Protein AF-A0A9Q0K278-F1 (afdb_monomer_lite)

Radius of gyration: 36.43 Å; chains: 1; bounding box: 92×72×94 Å

InterPro domains:
  IPR005540 KNOX1 [SM01255] (33-78)
  IPR005541 KNOX2 [PF03791] (87-128)
  IPR005541 KNOX2 [SM01256] (78-129)
  IPR053363 Leaf patterning domain-containing protein [PTHR48268] (1-129)

Foldseek 3Di:
DDDDPPPDDPDDPPPVPPPPPDDPPPCDPVNVVVVVVCLCPDPLNVVLVVLQVLLVCLQVPPPPPDPPPDPDPPDDDDDDPDDPVPVVVVVSVVSSVVSNVSSVVSNVVVVVVVVVVVVVVVVVVVVVVVVPDDDDDDPDDDDDDDDDDDDDDDDDDDDDDDDDDPCPDVVVVVVVVVVVPDDDD

Sequence (185 aa):
MEDNSNKNVEGFSAAAAAAATGDAGGVTREDVDILKSRISCHPLYGLLIETHLDCLKASMGDIQGLPRISPNQANNQINTSMSSCSDLDHFMEMYCTALSELKEAIEEPVQETTDFINGMYFQLMELTSIGTHPAYTPPTSLEDESSKDQQQEAHFDHDLGGSTGDDVSNSTIIDAFVSSGKREE

pLDDT: mean 70.07, std 21.18, range [38.62, 98.44]

Organism: NCBI:txid273540

Structure (mmCIF, N/CA/C/O backbone):
data_AF-A0A9Q0K278-F1
#
_entry.id   AF-A0A9Q0K278-F1
#
loop_
_atom_site.group_PDB
_atom_site.id
_atom_site.type_symbol
_atom_site.label_atom_id
_atom_site.label_alt_id
_atom_site.label_comp_id
_atom_site.label_asym_id
_atom_site.label_entity_id
_atom_site.label_seq_id
_atom_site.pdbx_PDB_ins_code
_atom_site.Cartn_x
_atom_site.Cartn_y
_atom_site.Cartn_z
_atom_site.occupancy
_atom_site.B_iso_or_equiv
_atom_site.auth_seq_id
_atom_site.auth_comp_id
_atom_site.auth_asym_id
_atom_site.auth_atom_id
_atom_site.pdbx_PDB_model_num
ATOM 1 N N . MET A 1 1 ? 10.151 52.897 18.975 1.00 44.16 1 MET A N 1
ATOM 2 C CA . MET A 1 1 ? 10.046 52.453 17.573 1.00 44.16 1 MET A CA 1
ATOM 3 C C . MET A 1 1 ? 10.720 51.102 17.522 1.00 44.16 1 MET A C 1
ATOM 5 O O . MET A 1 1 ? 11.936 51.058 17.611 1.00 44.16 1 MET A O 1
ATOM 9 N N . GLU A 1 2 ? 9.930 50.037 17.551 1.00 54.12 2 GLU A N 1
ATOM 10 C CA . GLU A 1 2 ? 10.422 48.661 17.488 1.00 54.12 2 GLU A CA 1
ATOM 11 C C . GLU A 1 2 ? 10.365 48.198 16.032 1.00 54.12 2 GLU A C 1
ATOM 13 O O . GLU A 1 2 ? 9.365 48.406 15.341 1.00 54.12 2 GLU A O 1
ATOM 18 N N . ASP A 1 3 ? 11.476 47.639 15.565 1.00 53.31 3 ASP A N 1
ATOM 19 C CA . ASP A 1 3 ? 11.672 47.183 14.197 1.00 53.31 3 ASP A CA 1
ATOM 20 C C . ASP A 1 3 ? 10.880 45.892 13.948 1.00 53.31 3 ASP A C 1
ATOM 22 O O . ASP A 1 3 ? 11.248 44.808 14.399 1.00 53.31 3 ASP A O 1
ATOM 26 N N . ASN A 1 4 ? 9.782 46.005 13.199 1.00 54.88 4 ASN A N 1
ATOM 27 C CA . ASN A 1 4 ? 8.975 44.870 12.764 1.00 54.88 4 ASN A CA 1
ATOM 28 C C . ASN A 1 4 ? 9.611 44.202 11.531 1.00 54.88 4 ASN A C 1
ATOM 30 O O . ASN A 1 4 ? 9.350 44.577 10.387 1.00 54.88 4 ASN A O 1
ATOM 34 N N . SER A 1 5 ? 10.476 43.215 11.769 1.00 59.09 5 SER A N 1
ATOM 35 C CA . SER A 1 5 ? 11.013 42.330 10.729 1.00 59.09 5 SER A CA 1
ATOM 36 C C . SER A 1 5 ? 9.993 41.254 10.344 1.00 59.09 5 SER A C 1
ATOM 38 O O . SER A 1 5 ? 10.060 40.126 10.823 1.00 59.09 5 SER A O 1
ATOM 40 N N . ASN A 1 6 ? 9.089 41.580 9.419 1.00 52.31 6 ASN A N 1
ATOM 41 C CA . ASN A 1 6 ? 8.278 40.586 8.716 1.00 52.31 6 ASN A CA 1
ATOM 42 C C . ASN A 1 6 ? 9.113 39.942 7.595 1.00 52.31 6 ASN A C 1
ATOM 44 O O . ASN A 1 6 ? 9.236 40.492 6.501 1.00 52.31 6 ASN A O 1
ATOM 48 N N . LYS A 1 7 ? 9.697 38.770 7.859 1.00 61.38 7 LYS A N 1
ATOM 49 C CA . LYS A 1 7 ? 10.271 37.900 6.821 1.00 61.38 7 LYS A CA 1
ATOM 50 C C . LYS A 1 7 ? 9.243 36.825 6.495 1.00 61.38 7 LYS A C 1
ATOM 52 O O . LYS A 1 7 ? 9.221 35.779 7.135 1.00 61.38 7 LYS A O 1
ATOM 57 N N . ASN A 1 8 ? 8.360 37.127 5.545 1.00 52.25 8 ASN A N 1
ATOM 58 C CA . ASN A 1 8 ? 7.435 36.136 5.014 1.00 52.25 8 ASN A CA 1
ATOM 59 C C . ASN A 1 8 ? 8.191 35.141 4.122 1.00 52.25 8 ASN A C 1
ATOM 61 O O . ASN A 1 8 ? 9.072 35.506 3.343 1.00 52.25 8 ASN A O 1
ATOM 65 N N . VAL A 1 9 ? 7.832 33.882 4.314 1.00 52.31 9 VAL A N 1
ATOM 66 C CA . VAL A 1 9 ? 8.431 32.661 3.800 1.00 52.31 9 VAL A CA 1
ATOM 67 C C . VAL A 1 9 ? 7.941 32.442 2.369 1.00 52.31 9 VAL A C 1
ATOM 69 O O . VAL A 1 9 ? 6.944 31.770 2.135 1.00 52.31 9 VAL A O 1
ATOM 72 N N . GLU A 1 10 ? 8.642 33.003 1.387 1.00 52.25 10 GLU A N 1
ATOM 73 C CA . GLU A 1 10 ? 8.516 32.560 -0.005 1.00 52.25 10 GLU A CA 1
ATOM 74 C C . GLU A 1 10 ? 9.638 31.575 -0.310 1.00 52.25 10 GLU A C 1
ATOM 76 O O . GLU A 1 10 ? 10.747 31.949 -0.686 1.00 52.25 10 GLU A O 1
ATOM 81 N N . GLY A 1 11 ? 9.375 30.289 -0.095 1.00 52.19 11 GLY A N 1
ATOM 82 C CA . GLY A 1 11 ? 10.415 29.295 -0.305 1.00 52.19 11 GLY A CA 1
ATOM 83 C C . GLY A 1 11 ? 9.953 27.861 -0.184 1.00 52.19 11 GLY A C 1
ATOM 84 O O . GLY A 1 11 ? 10.547 27.139 0.595 1.00 52.19 11 GLY A O 1
ATOM 85 N N . PHE A 1 12 ? 8.937 27.432 -0.941 1.00 43.78 12 PHE A N 1
ATOM 86 C CA . PHE A 1 12 ? 8.737 25.988 -1.168 1.00 43.78 12 PHE A CA 1
ATOM 87 C C . PHE A 1 12 ? 8.171 25.575 -2.540 1.00 43.78 12 PHE A C 1
ATOM 89 O O . PHE A 1 12 ? 8.092 24.385 -2.814 1.00 43.78 12 PHE A O 1
ATOM 96 N N . SER A 1 13 ? 7.854 26.506 -3.452 1.00 48.56 13 SER A N 1
ATOM 97 C CA . SER A 1 13 ? 7.252 26.143 -4.756 1.00 48.56 13 SER A CA 1
ATOM 98 C C . SER A 1 13 ? 8.233 26.117 -5.948 1.00 48.56 13 SER A C 1
ATOM 100 O O . SER A 1 13 ? 7.919 25.587 -7.009 1.00 48.56 13 SER A O 1
ATOM 102 N N . ALA A 1 14 ? 9.457 26.639 -5.806 1.00 44.62 14 ALA A N 1
ATOM 103 C CA . ALA A 1 14 ? 10.372 26.790 -6.949 1.00 44.62 14 ALA A CA 1
ATOM 104 C C . ALA A 1 14 ? 11.204 25.534 -7.293 1.00 44.62 14 ALA A C 1
ATOM 106 O O . ALA A 1 14 ? 11.736 25.441 -8.399 1.00 44.62 14 ALA A O 1
ATOM 107 N N . ALA A 1 15 ? 11.324 24.559 -6.384 1.00 43.84 15 ALA A N 1
ATOM 108 C CA . ALA A 1 15 ? 12.232 23.421 -6.575 1.00 43.84 15 ALA A CA 1
ATOM 109 C C . ALA A 1 15 ? 11.731 22.392 -7.610 1.00 43.84 15 ALA A C 1
ATOM 111 O O . ALA A 1 15 ? 12.543 21.725 -8.244 1.00 43.84 15 ALA A O 1
ATOM 112 N N . ALA A 1 16 ? 10.416 22.292 -7.840 1.00 46.31 16 ALA A N 1
ATOM 113 C CA . ALA A 1 16 ? 9.854 21.307 -8.769 1.00 46.31 16 ALA A CA 1
ATOM 114 C C . ALA A 1 16 ? 9.998 21.698 -10.254 1.00 46.31 16 ALA A C 1
ATOM 116 O O . ALA A 1 16 ? 9.978 20.830 -11.122 1.00 46.31 16 ALA A O 1
ATOM 117 N N . ALA A 1 17 ? 10.166 22.988 -10.569 1.00 44.41 17 ALA A N 1
ATOM 118 C CA . ALA A 1 17 ? 10.208 23.463 -11.957 1.00 44.41 17 ALA A CA 1
ATOM 119 C C . ALA A 1 17 ? 11.609 23.393 -12.599 1.00 44.41 17 ALA A C 1
ATOM 121 O O . ALA A 1 17 ? 11.728 23.402 -13.822 1.00 44.41 17 ALA A O 1
ATOM 122 N N . ALA A 1 18 ? 12.678 23.320 -11.799 1.00 47.94 18 ALA A N 1
ATOM 123 C CA . ALA A 1 18 ? 14.049 23.506 -12.282 1.00 47.94 18 ALA A CA 1
ATOM 124 C C . ALA A 1 18 ? 14.722 22.238 -12.853 1.00 47.94 18 ALA A C 1
ATOM 126 O O . ALA A 1 18 ? 15.823 22.330 -13.388 1.00 47.94 18 ALA A O 1
ATOM 127 N N . ALA A 1 19 ? 14.088 21.064 -12.784 1.00 50.88 19 ALA A N 1
ATOM 128 C CA . ALA A 1 19 ? 14.698 19.810 -13.247 1.00 50.88 19 ALA A CA 1
ATOM 129 C C . ALA A 1 19 ? 14.560 19.545 -14.765 1.00 50.88 19 ALA A C 1
ATOM 131 O O . ALA A 1 19 ? 15.079 18.549 -15.259 1.00 50.88 19 ALA A O 1
ATOM 132 N N . ALA A 1 20 ? 13.889 20.415 -15.528 1.00 52.59 20 ALA A N 1
ATOM 133 C CA . ALA A 1 20 ? 13.532 20.158 -16.929 1.00 52.59 20 ALA A CA 1
ATOM 134 C C . ALA A 1 20 ? 14.470 20.813 -17.966 1.00 52.59 20 ALA A C 1
ATOM 136 O O . ALA A 1 20 ? 14.029 21.220 -19.040 1.00 52.59 20 ALA A O 1
ATOM 137 N N . THR A 1 21 ? 15.769 20.920 -17.677 1.00 59.62 21 THR A N 1
ATOM 138 C CA . THR A 1 21 ? 16.776 21.287 -18.689 1.00 59.62 21 THR A CA 1
ATOM 139 C C . THR A 1 21 ? 17.877 20.238 -18.738 1.00 59.62 21 THR A C 1
ATOM 141 O O . THR A 1 21 ? 18.916 20.386 -18.098 1.00 59.62 21 THR A O 1
ATOM 144 N N . GLY A 1 22 ? 17.649 19.172 -19.504 1.00 51.50 22 GLY A N 1
ATOM 145 C CA . GLY A 1 22 ? 18.665 18.161 -19.769 1.00 51.50 22 GLY A CA 1
ATOM 146 C C . GLY A 1 22 ? 18.171 17.049 -20.689 1.00 51.50 22 GLY A C 1
ATOM 147 O O . GLY A 1 22 ? 17.422 16.192 -20.252 1.00 51.50 22 GLY A O 1
ATOM 148 N N . ASP A 1 23 ? 18.661 17.084 -21.928 1.00 49.75 23 ASP A N 1
ATOM 149 C CA . ASP A 1 23 ? 18.700 16.013 -22.933 1.00 49.75 23 ASP A CA 1
ATOM 150 C C . ASP A 1 23 ? 17.396 15.606 -23.654 1.00 49.75 23 ASP A C 1
ATOM 152 O O . ASP A 1 23 ? 16.490 14.971 -23.124 1.00 49.75 23 ASP A O 1
ATOM 156 N N . ALA A 1 24 ? 17.343 15.946 -24.944 1.00 54.41 24 ALA A N 1
ATOM 157 C CA . ALA A 1 24 ? 16.291 15.580 -25.887 1.00 54.41 24 ALA A CA 1
ATOM 158 C C . ALA A 1 24 ? 16.538 14.181 -26.485 1.00 54.41 24 ALA A C 1
ATOM 160 O O . ALA A 1 24 ? 16.526 14.002 -27.704 1.00 54.41 24 ALA A O 1
ATOM 161 N N . GLY A 1 25 ? 16.754 13.186 -25.626 1.00 58.16 25 GLY A N 1
ATOM 162 C CA . GLY A 1 25 ? 16.583 11.778 -25.964 1.00 58.16 25 GLY A CA 1
ATOM 163 C C . GLY A 1 25 ? 15.120 11.412 -25.746 1.00 58.16 25 GLY A C 1
ATOM 164 O O . GLY A 1 25 ? 14.720 11.093 -24.632 1.00 58.16 25 GLY A O 1
ATOM 165 N N . GLY A 1 26 ? 14.286 11.539 -26.780 1.00 70.81 26 GLY A N 1
ATOM 166 C CA . GLY A 1 26 ? 12.870 11.193 -26.668 1.00 70.81 26 GLY A CA 1
ATOM 167 C C . GLY A 1 26 ? 12.712 9.730 -26.259 1.00 70.81 26 GLY A C 1
ATOM 168 O O . GLY A 1 26 ? 13.084 8.852 -27.030 1.00 70.81 26 GLY A O 1
ATOM 169 N N . VAL A 1 27 ? 12.164 9.480 -25.064 1.00 79.88 27 VAL A N 1
ATOM 170 C CA . VAL A 1 27 ? 11.802 8.132 -24.605 1.00 79.88 27 VAL A CA 1
ATOM 171 C C . VAL A 1 27 ? 10.824 7.548 -25.617 1.00 79.88 27 VAL A C 1
ATOM 173 O O . VAL A 1 27 ? 9.704 8.043 -25.778 1.00 79.88 27 VAL A O 1
ATOM 176 N N . THR A 1 28 ? 11.266 6.526 -26.337 1.00 89.94 28 THR A N 1
ATOM 177 C CA . THR A 1 28 ? 10.450 5.863 -27.348 1.00 89.94 28 THR A CA 1
ATOM 178 C C . THR A 1 28 ? 9.469 4.900 -26.683 1.00 89.94 28 THR A C 1
ATOM 180 O O . THR A 1 28 ? 9.603 4.539 -25.510 1.00 89.94 28 THR A O 1
ATOM 183 N N . ARG A 1 29 ? 8.437 4.468 -27.414 1.00 90.44 29 ARG A N 1
ATOM 184 C CA . ARG A 1 29 ? 7.485 3.478 -26.887 1.00 90.44 29 ARG A CA 1
ATOM 185 C C . ARG A 1 29 ? 8.198 2.164 -26.558 1.00 90.44 29 ARG A C 1
ATOM 187 O O . ARG A 1 29 ? 7.867 1.515 -25.569 1.00 90.44 29 ARG A O 1
ATOM 194 N N . GLU A 1 30 ? 9.190 1.816 -27.367 1.00 91.75 30 GLU A N 1
ATOM 195 C CA . GLU A 1 30 ? 10.052 0.660 -27.190 1.00 91.75 30 GLU A CA 1
ATOM 196 C C . GLU A 1 30 ? 10.835 0.738 -25.871 1.00 91.75 30 GLU A C 1
ATOM 198 O O . GLU A 1 30 ? 10.881 -0.249 -25.138 1.00 91.75 30 GLU A O 1
ATOM 203 N N . ASP A 1 31 ? 11.366 1.911 -25.511 1.00 89.56 31 ASP A N 1
ATOM 204 C CA . ASP A 1 31 ? 12.097 2.103 -24.249 1.00 89.56 31 ASP A CA 1
ATOM 205 C C . ASP A 1 31 ? 11.202 1.866 -23.023 1.00 89.56 31 ASP A C 1
ATOM 207 O O . ASP A 1 31 ? 11.622 1.245 -22.042 1.00 89.56 31 ASP A O 1
ATOM 211 N N . VAL A 1 32 ? 9.939 2.303 -23.091 1.00 90.38 32 VAL A N 1
ATOM 212 C CA . VAL A 1 32 ? 8.947 2.069 -22.029 1.00 90.38 32 VAL A CA 1
ATOM 213 C C . VAL A 1 32 ? 8.618 0.583 -21.896 1.00 90.38 32 VAL A C 1
ATOM 215 O O . VAL A 1 32 ? 8.523 0.074 -20.778 1.00 90.38 32 VAL A O 1
ATOM 218 N N . ASP A 1 33 ? 8.433 -0.121 -23.012 1.00 92.62 33 ASP A N 1
ATOM 219 C CA . ASP A 1 33 ? 8.101 -1.547 -22.998 1.00 92.62 33 ASP A CA 1
ATOM 220 C C . ASP A 1 33 ? 9.288 -2.395 -22.501 1.00 92.62 33 ASP A C 1
ATOM 222 O O . ASP A 1 33 ? 9.094 -3.321 -21.708 1.00 92.62 33 ASP A O 1
ATOM 226 N N . ILE A 1 34 ? 10.524 -2.024 -22.857 1.00 90.62 34 ILE A N 1
ATOM 227 C CA . ILE A 1 34 ? 11.748 -2.623 -22.303 1.00 90.62 34 ILE A CA 1
ATOM 228 C C . ILE A 1 34 ? 11.821 -2.385 -20.792 1.00 90.62 34 ILE A C 1
ATOM 230 O O . ILE A 1 34 ? 12.071 -3.325 -20.034 1.00 90.62 34 ILE A O 1
ATOM 234 N N . LEU A 1 35 ? 11.570 -1.158 -20.327 1.00 91.00 35 LEU A N 1
ATOM 235 C CA . LEU A 1 35 ? 11.591 -0.837 -18.900 1.00 91.00 35 LEU A CA 1
ATOM 236 C C . LEU A 1 35 ? 10.529 -1.625 -18.121 1.00 91.00 35 LEU A C 1
ATOM 238 O O . LEU A 1 35 ? 10.843 -2.220 -17.092 1.00 91.00 35 LEU A O 1
ATOM 242 N N . LYS A 1 36 ? 9.295 -1.696 -18.630 1.00 92.88 36 LYS A N 1
ATOM 243 C CA . LYS A 1 36 ? 8.227 -2.514 -18.033 1.00 92.88 36 LYS A CA 1
ATOM 244 C C . LYS A 1 36 ? 8.628 -3.978 -17.945 1.00 92.88 36 LYS A C 1
ATOM 246 O O . LYS A 1 36 ? 8.446 -4.574 -16.889 1.00 92.88 36 LYS A O 1
ATOM 251 N N . SER A 1 37 ? 9.207 -4.534 -19.013 1.00 93.69 37 SER A N 1
ATOM 252 C CA . SER A 1 37 ? 9.701 -5.913 -19.011 1.00 93.69 37 SER A CA 1
ATOM 253 C C . SER A 1 37 ? 10.766 -6.120 -17.936 1.00 93.69 37 SER A C 1
ATOM 255 O O . SER A 1 37 ? 10.710 -7.114 -17.214 1.00 93.69 37 SER A O 1
ATOM 257 N N . ARG A 1 38 ? 11.709 -5.179 -17.791 1.00 93.19 38 ARG A N 1
ATOM 258 C CA . ARG A 1 38 ? 12.750 -5.232 -16.754 1.00 93.19 38 ARG A CA 1
ATOM 259 C C . ARG A 1 38 ? 12.156 -5.201 -15.347 1.00 93.19 38 ARG A C 1
ATOM 261 O O . ARG A 1 38 ? 12.563 -6.008 -14.521 1.00 93.19 38 ARG A O 1
ATOM 268 N N . ILE A 1 39 ? 11.175 -4.332 -15.096 1.00 93.69 39 ILE A N 1
ATOM 269 C CA . ILE A 1 39 ? 10.469 -4.255 -13.808 1.00 93.69 39 ILE A CA 1
ATOM 270 C C . ILE A 1 39 ? 9.698 -5.556 -13.542 1.00 93.69 39 ILE A C 1
ATOM 272 O O . ILE A 1 39 ? 9.838 -6.138 -12.472 1.00 93.69 39 ILE A O 1
ATOM 276 N N . SER A 1 40 ? 8.928 -6.058 -14.513 1.00 94.06 40 SER A N 1
ATOM 277 C CA . SER A 1 40 ? 8.085 -7.250 -14.329 1.00 94.06 40 SER A CA 1
ATOM 278 C C . SER A 1 40 ? 8.872 -8.554 -14.174 1.00 94.06 40 SER A C 1
ATOM 280 O O . SER A 1 40 ? 8.377 -9.497 -13.565 1.00 94.06 40 SER A O 1
ATOM 282 N N . CYS A 1 41 ? 10.087 -8.624 -14.725 1.00 92.81 41 CYS A N 1
ATOM 283 C CA . CYS A 1 41 ? 10.982 -9.777 -14.587 1.00 92.81 41 CYS A CA 1
ATOM 284 C C . CYS A 1 41 ? 11.945 -9.647 -13.394 1.00 92.81 41 CYS A C 1
ATOM 286 O O . CYS A 1 41 ? 12.820 -10.497 -13.223 1.00 92.81 41 CYS A O 1
ATOM 288 N N . HIS A 1 42 ? 11.823 -8.590 -12.588 1.00 94.19 42 HIS A N 1
ATOM 289 C CA . HIS A 1 42 ? 12.715 -8.346 -11.463 1.00 94.19 42 HIS A CA 1
ATOM 290 C C . HIS A 1 42 ? 12.431 -9.319 -10.301 1.00 94.19 42 HIS A C 1
ATOM 292 O O . HIS A 1 42 ? 11.263 -9.504 -9.949 1.00 94.19 42 HIS A O 1
ATOM 298 N N . PRO A 1 43 ? 13.454 -9.888 -9.630 1.00 94.44 43 PRO A N 1
ATOM 299 C CA . PRO A 1 43 ? 13.254 -10.826 -8.517 1.00 94.44 43 PRO A CA 1
ATOM 300 C C . PRO A 1 43 ? 12.377 -10.280 -7.379 1.00 94.44 43 PRO A C 1
ATOM 302 O O . PRO A 1 43 ? 11.602 -11.023 -6.784 1.00 94.44 43 PRO A O 1
ATOM 305 N N . LEU A 1 44 ? 12.463 -8.972 -7.106 1.00 95.06 44 LEU A N 1
ATOM 306 C CA . LEU A 1 44 ? 11.667 -8.295 -6.071 1.00 95.06 44 LEU A CA 1
ATOM 307 C C . LEU A 1 44 ? 10.259 -7.875 -6.519 1.00 95.06 44 LEU A C 1
ATOM 309 O O . LEU A 1 44 ? 9.497 -7.385 -5.694 1.00 95.06 44 LEU A O 1
ATOM 313 N N . TYR A 1 45 ? 9.876 -8.046 -7.790 1.00 96.19 45 TYR A N 1
ATOM 314 C CA . TYR A 1 45 ? 8.567 -7.583 -8.272 1.00 96.19 45 TYR A CA 1
ATOM 315 C C . TYR A 1 45 ? 7.397 -8.251 -7.541 1.00 96.19 45 TYR A C 1
ATOM 317 O O . TYR A 1 45 ? 6.421 -7.587 -7.213 1.00 96.19 45 TYR A O 1
ATOM 325 N N . GLY A 1 46 ? 7.512 -9.541 -7.211 1.00 95.44 46 GLY A N 1
ATOM 326 C CA . GLY A 1 46 ? 6.494 -10.232 -6.415 1.00 95.44 46 GLY A CA 1
ATOM 327 C C . GLY A 1 46 ? 6.319 -9.625 -5.018 1.00 95.44 46 GLY A C 1
ATOM 328 O O . GLY A 1 46 ? 5.197 -9.316 -4.627 1.00 95.44 46 GLY A O 1
ATOM 329 N N . LEU A 1 47 ? 7.431 -9.392 -4.311 1.00 95.94 47 LEU A N 1
ATOM 330 C CA . LEU A 1 47 ? 7.441 -8.787 -2.973 1.00 95.94 47 LEU A CA 1
ATOM 331 C C . LEU A 1 47 ? 6.905 -7.350 -2.990 1.00 95.94 47 LEU A C 1
ATOM 333 O O . LEU A 1 47 ? 6.143 -6.951 -2.114 1.00 95.94 47 LEU A O 1
ATOM 337 N N . LEU A 1 48 ? 7.275 -6.581 -4.012 1.00 97.06 48 LEU A N 1
ATOM 338 C CA . LEU A 1 48 ? 6.774 -5.230 -4.233 1.00 97.06 48 LEU A CA 1
ATOM 339 C C . LEU A 1 48 ? 5.243 -5.204 -4.333 1.00 97.06 48 LEU A C 1
ATOM 341 O O . LEU A 1 48 ? 4.593 -4.370 -3.710 1.00 97.06 48 LEU A O 1
ATOM 345 N N . ILE A 1 49 ? 4.656 -6.119 -5.109 1.00 96.56 49 ILE A N 1
ATOM 346 C CA . ILE A 1 49 ? 3.198 -6.206 -5.228 1.00 96.56 49 ILE A CA 1
ATOM 347 C C . ILE A 1 49 ? 2.581 -6.620 -3.893 1.00 96.56 49 ILE A C 1
ATOM 349 O O . ILE A 1 49 ? 1.633 -5.984 -3.451 1.00 96.56 49 ILE A O 1
ATOM 353 N N . GLU A 1 50 ? 3.122 -7.637 -3.226 1.00 95.69 50 GLU A N 1
ATOM 354 C CA . GLU A 1 50 ? 2.613 -8.105 -1.931 1.00 95.69 50 GLU A CA 1
ATOM 355 C C . GLU A 1 50 ? 2.596 -6.992 -0.872 1.00 95.69 50 GLU A C 1
ATOM 357 O O . GLU A 1 50 ? 1.539 -6.690 -0.316 1.00 95.69 50 GLU A O 1
ATOM 362 N N . THR A 1 51 ? 3.726 -6.306 -0.676 1.00 96.50 51 THR A N 1
ATOM 363 C CA . THR A 1 51 ? 3.845 -5.175 0.262 1.00 96.50 51 THR A CA 1
ATOM 364 C C . THR A 1 51 ? 2.894 -4.030 -0.091 1.00 96.50 51 THR A C 1
ATOM 366 O O . THR A 1 51 ? 2.311 -3.409 0.799 1.00 96.50 51 THR A O 1
ATOM 369 N N . HIS A 1 52 ? 2.667 -3.775 -1.383 1.00 96.38 52 HIS A N 1
ATOM 370 C CA . HIS A 1 52 ? 1.720 -2.757 -1.830 1.00 96.38 52 HIS A CA 1
ATOM 371 C C . HIS A 1 52 ? 0.276 -3.127 -1.477 1.00 96.38 52 HIS A C 1
ATOM 373 O O . HIS A 1 52 ? -0.471 -2.294 -0.964 1.00 96.38 52 HIS A O 1
ATOM 379 N N . LEU A 1 53 ? -0.123 -4.382 -1.714 1.00 94.94 53 LEU A N 1
ATOM 380 C CA . LEU A 1 53 ? -1.464 -4.860 -1.371 1.00 94.94 53 LEU A CA 1
ATOM 381 C C . LEU A 1 53 ? -1.686 -4.865 0.149 1.00 94.94 53 LEU A C 1
ATOM 383 O O . LEU A 1 53 ? -2.773 -4.507 0.602 1.00 94.94 53 LEU A O 1
ATOM 387 N N . ASP A 1 54 ? -0.671 -5.214 0.941 1.00 93.81 54 ASP A N 1
ATOM 388 C CA . ASP A 1 54 ? -0.749 -5.154 2.404 1.00 93.81 54 ASP A CA 1
ATOM 389 C C . ASP A 1 54 ? -0.902 -3.721 2.928 1.00 93.81 54 ASP A C 1
ATOM 391 O O . ASP A 1 54 ? -1.692 -3.484 3.843 1.00 93.81 54 ASP A O 1
ATOM 395 N N . CYS A 1 55 ? -0.214 -2.754 2.318 1.00 94.94 55 CYS A N 1
ATOM 396 C CA . CYS A 1 55 ? -0.388 -1.335 2.625 1.00 94.94 55 CYS A CA 1
ATOM 397 C C . CYS A 1 55 ? -1.811 -0.844 2.278 1.00 94.94 55 CYS A C 1
ATOM 399 O O . CYS A 1 55 ? -2.458 -0.155 3.071 1.00 94.94 55 CYS A O 1
ATOM 401 N N . LEU A 1 56 ? -2.362 -1.261 1.131 1.00 93.44 56 LEU A N 1
ATOM 402 C CA . LEU A 1 56 ? -3.746 -0.936 0.762 1.00 93.44 56 LEU A CA 1
ATOM 403 C C . LEU A 1 56 ? -4.764 -1.536 1.739 1.00 93.44 56 LEU A C 1
ATOM 405 O O . LEU A 1 56 ? -5.708 -0.862 2.136 1.00 93.44 56 LEU A O 1
ATOM 409 N N . LYS A 1 57 ? -4.551 -2.774 2.182 1.00 91.19 57 LYS A N 1
ATOM 410 C CA . LYS A 1 57 ? -5.399 -3.422 3.191 1.00 91.19 57 LYS A CA 1
ATOM 411 C C . LYS A 1 57 ? -5.371 -2.678 4.531 1.00 91.19 57 LYS A C 1
ATOM 413 O O . LYS A 1 57 ? -6.417 -2.518 5.149 1.00 91.19 57 LYS A O 1
ATOM 418 N N . ALA A 1 58 ? -4.207 -2.177 4.953 1.00 89.06 58 ALA A N 1
ATOM 419 C CA . ALA A 1 58 ? -4.103 -1.351 6.158 1.00 89.06 58 ALA A CA 1
ATOM 420 C C . ALA A 1 58 ? -4.858 -0.014 6.021 1.00 89.06 58 ALA A C 1
ATOM 422 O O . ALA A 1 58 ? -5.476 0.439 6.977 1.00 89.06 58 ALA A O 1
ATOM 423 N N . SER A 1 59 ? -4.860 0.598 4.830 1.00 85.50 59 SER A N 1
ATOM 424 C CA . SER A 1 59 ? -5.514 1.901 4.600 1.00 85.50 59 SER A CA 1
ATOM 425 C C . SER A 1 59 ? -7.020 1.829 4.365 1.00 85.50 59 SER A C 1
ATOM 427 O O . SER A 1 59 ? -7.741 2.758 4.722 1.00 85.50 59 SER A O 1
ATOM 429 N N . MET A 1 60 ? -7.510 0.751 3.758 1.00 83.88 60 MET A N 1
ATOM 430 C CA . MET A 1 60 ? -8.918 0.627 3.379 1.00 83.88 60 MET A CA 1
ATOM 431 C C . MET A 1 60 ? -9.721 -0.306 4.300 1.00 83.88 60 MET A C 1
ATOM 433 O O . MET A 1 60 ? -10.933 -0.442 4.125 1.00 83.88 60 MET A O 1
ATOM 437 N N . GLY A 1 61 ? -9.064 -0.951 5.268 1.00 70.81 61 GLY A N 1
ATOM 438 C CA . GLY A 1 61 ? -9.640 -2.053 6.032 1.00 70.81 61 GLY A CA 1
ATOM 439 C C . GLY A 1 61 ? -9.775 -3.326 5.191 1.00 70.81 61 GLY A C 1
ATOM 440 O O . GLY A 1 61 ? -9.314 -3.404 4.050 1.00 70.81 61 GLY A O 1
ATOM 441 N N . ASP A 1 62 ? -10.406 -4.351 5.761 1.00 64.06 62 ASP A N 1
ATOM 442 C CA . ASP A 1 62 ? -10.512 -5.685 5.160 1.00 64.06 62 ASP A CA 1
ATOM 443 C C . ASP A 1 62 ? -11.520 -5.694 3.988 1.00 64.06 62 ASP A C 1
ATOM 445 O O . ASP A 1 62 ? -12.651 -6.178 4.082 1.00 64.06 62 ASP A O 1
ATOM 449 N N . ILE A 1 63 ? -11.139 -5.096 2.855 1.00 56.03 63 ILE A N 1
ATOM 450 C CA . ILE A 1 63 ? -11.936 -5.127 1.629 1.00 56.03 63 ILE A CA 1
ATOM 451 C C . ILE A 1 63 ? -11.821 -6.527 1.025 1.00 56.03 63 ILE A C 1
ATOM 453 O O . ILE A 1 63 ? -10.878 -6.852 0.298 1.00 56.03 63 ILE A O 1
ATOM 457 N N . GLN A 1 64 ? -12.828 -7.358 1.299 1.00 51.94 64 GLN A N 1
ATOM 458 C CA . GLN A 1 64 ? -13.078 -8.604 0.577 1.00 51.94 64 GLN A CA 1
ATOM 459 C C . GLN A 1 64 ? -13.295 -8.303 -0.917 1.00 51.94 64 GLN A C 1
ATOM 461 O O . GLN A 1 64 ? -14.413 -8.053 -1.359 1.00 51.94 64 GLN A O 1
ATOM 466 N N . GLY A 1 65 ? -12.225 -8.286 -1.712 1.00 57.31 65 GLY A N 1
ATOM 467 C CA . GLY A 1 65 ? -12.341 -8.023 -3.149 1.00 57.31 65 GLY A CA 1
ATOM 468 C C . GLY A 1 65 ? -11.047 -7.754 -3.909 1.00 57.31 65 GLY A C 1
ATOM 469 O O . GLY A 1 65 ? -11.089 -7.655 -5.134 1.00 57.31 65 GLY A O 1
ATOM 470 N N . LEU A 1 66 ? -9.898 -7.649 -3.236 1.00 59.19 66 LEU A N 1
ATOM 471 C CA . LEU A 1 66 ? -8.634 -7.426 -3.934 1.00 59.19 66 LEU A CA 1
ATOM 472 C C . LEU A 1 66 ? -8.198 -8.704 -4.681 1.00 59.19 66 LEU A C 1
ATOM 474 O O . LEU A 1 66 ? -8.142 -9.776 -4.066 1.00 59.19 66 LEU A O 1
ATOM 478 N N . PRO A 1 67 ? -7.890 -8.642 -5.992 1.00 55.84 67 PRO A N 1
ATOM 479 C CA . PRO A 1 67 ? -7.437 -9.807 -6.739 1.00 55.84 67 PRO A CA 1
ATOM 480 C C . PRO A 1 67 ? -6.150 -10.352 -6.119 1.00 55.84 67 PRO A C 1
ATOM 482 O O . PRO A 1 67 ? -5.118 -9.684 -6.109 1.00 55.84 67 PRO A O 1
ATOM 485 N N . ARG A 1 68 ? -6.203 -11.583 -5.605 1.00 56.56 68 ARG A N 1
ATOM 486 C CA . ARG A 1 68 ? -5.034 -12.300 -5.090 1.00 56.56 68 ARG A CA 1
ATOM 487 C C . ARG A 1 68 ? -4.147 -12.681 -6.276 1.00 56.56 68 ARG A C 1
ATOM 489 O O . ARG A 1 68 ? -4.312 -13.750 -6.865 1.00 56.56 68 ARG A O 1
ATOM 496 N N . ILE A 1 69 ? -3.249 -11.782 -6.678 1.00 60.25 69 ILE A N 1
ATOM 497 C CA . ILE A 1 69 ? -2.275 -12.063 -7.734 1.00 60.25 69 ILE A CA 1
ATOM 498 C C . ILE A 1 69 ? -1.312 -13.106 -7.171 1.00 60.25 69 ILE A C 1
ATOM 500 O O . ILE A 1 69 ? -0.515 -12.835 -6.280 1.00 60.25 69 ILE A O 1
ATOM 504 N N . SER A 1 70 ? -1.448 -14.341 -7.646 1.00 52.31 70 SER A N 1
ATOM 505 C CA . SER A 1 70 ? -0.542 -15.426 -7.281 1.00 52.31 70 SER A CA 1
ATOM 506 C C . SER A 1 70 ? 0.824 -15.124 -7.899 1.00 52.31 70 SER A C 1
ATOM 508 O O . SER A 1 70 ? 0.860 -14.837 -9.100 1.00 52.31 70 SER A O 1
ATOM 510 N N . PRO A 1 71 ? 1.936 -15.174 -7.143 1.00 49.81 71 PRO A N 1
ATOM 511 C CA . PRO A 1 71 ? 3.257 -14.982 -7.720 1.00 49.81 71 PRO A CA 1
ATOM 512 C C . PRO A 1 71 ? 3.534 -16.155 -8.662 1.00 49.81 71 PRO A C 1
ATOM 514 O O . PRO A 1 71 ? 3.890 -17.254 -8.238 1.00 49.81 71 PRO A O 1
ATOM 517 N N . ASN A 1 72 ? 3.303 -15.946 -9.958 1.00 49.81 72 ASN A N 1
ATOM 518 C CA . ASN A 1 72 ? 3.696 -16.907 -10.973 1.00 49.81 72 ASN A CA 1
ATOM 519 C C . ASN A 1 72 ? 5.220 -16.995 -10.952 1.00 49.81 72 ASN A C 1
ATOM 521 O O . ASN A 1 72 ? 5.927 -16.018 -11.187 1.00 49.81 72 ASN A O 1
ATOM 525 N N . GLN A 1 73 ? 5.700 -18.190 -10.633 1.00 51.62 73 GLN A N 1
ATOM 526 C CA . GLN A 1 73 ? 7.102 -18.555 -10.565 1.00 51.62 73 GLN A CA 1
ATOM 527 C C . GLN A 1 73 ? 7.714 -18.438 -11.971 1.00 51.62 73 GLN A C 1
ATOM 529 O O . GLN A 1 73 ? 7.699 -19.382 -12.760 1.00 51.62 73 GLN A O 1
ATOM 534 N N . ALA A 1 74 ? 8.228 -17.258 -12.314 1.00 45.78 74 ALA A N 1
ATOM 535 C CA . ALA A 1 74 ? 9.010 -17.053 -13.522 1.00 45.78 74 ALA A CA 1
ATOM 536 C C . ALA A 1 74 ? 10.438 -17.567 -13.277 1.00 45.78 74 ALA A C 1
ATOM 538 O O . ALA A 1 74 ? 11.370 -16.807 -13.033 1.00 45.78 74 ALA A O 1
ATOM 539 N N . ASN A 1 75 ? 10.615 -18.887 -13.331 1.00 59.22 75 ASN A N 1
ATOM 540 C CA . ASN A 1 75 ? 11.902 -19.431 -13.747 1.00 59.22 75 ASN A CA 1
ATOM 541 C C . ASN A 1 75 ? 12.090 -19.035 -15.215 1.00 59.22 75 ASN A C 1
ATOM 543 O O . ASN A 1 75 ? 11.217 -19.374 -16.007 1.00 59.22 75 ASN A O 1
ATOM 547 N N . ASN A 1 76 ? 13.156 -18.300 -15.551 1.00 49.28 76 ASN A N 1
ATOM 548 C CA . ASN A 1 76 ? 13.955 -18.460 -16.775 1.00 49.28 76 ASN A CA 1
ATOM 549 C C . ASN A 1 76 ? 15.079 -17.405 -16.816 1.00 49.28 76 ASN A C 1
ATOM 551 O O . ASN A 1 76 ? 14.865 -16.246 -17.153 1.00 49.28 76 ASN A O 1
ATOM 555 N N . GLN A 1 77 ? 16.277 -17.861 -16.441 1.00 58.06 77 GLN A N 1
ATOM 556 C CA . GLN A 1 77 ? 17.601 -17.480 -16.953 1.00 58.06 77 GLN A CA 1
ATOM 557 C C . GLN A 1 77 ? 17.731 -16.077 -17.589 1.00 58.06 77 GLN A C 1
ATOM 559 O O . GLN A 1 77 ? 17.509 -15.892 -18.785 1.00 58.06 77 GLN A O 1
ATOM 564 N N . ILE A 1 78 ? 18.176 -15.097 -16.796 1.00 57.62 78 ILE A N 1
ATOM 565 C CA . ILE A 1 78 ? 18.477 -13.740 -17.268 1.00 57.62 78 ILE A CA 1
ATOM 566 C C . ILE A 1 78 ? 19.969 -13.652 -17.605 1.00 57.62 78 ILE A C 1
ATOM 568 O O . ILE A 1 78 ? 20.831 -13.783 -16.736 1.00 57.62 78 ILE A O 1
ATOM 572 N N . ASN A 1 79 ? 20.267 -13.429 -18.885 1.00 53.44 79 ASN A N 1
ATOM 573 C CA . ASN A 1 79 ? 21.611 -13.127 -19.365 1.00 53.44 79 ASN A CA 1
ATOM 574 C C . ASN A 1 79 ? 22.020 -11.739 -18.855 1.00 53.44 79 ASN A C 1
ATOM 576 O O . ASN A 1 79 ? 21.421 -10.725 -19.210 1.00 53.44 79 ASN A O 1
ATOM 580 N N . THR A 1 80 ? 23.036 -11.704 -18.000 1.00 52.84 80 THR A N 1
ATOM 581 C CA . THR A 1 80 ? 23.538 -10.504 -17.334 1.00 52.84 80 THR A CA 1
ATOM 582 C C . THR A 1 80 ? 24.380 -9.653 -18.288 1.00 52.84 80 THR A C 1
ATOM 584 O O . THR A 1 80 ? 25.591 -9.844 -18.390 1.00 52.84 80 THR A O 1
ATOM 587 N N . SER A 1 81 ? 23.777 -8.668 -18.955 1.00 49.12 81 SER A N 1
ATOM 588 C CA . SER A 1 81 ? 24.522 -7.478 -19.387 1.00 49.12 81 SER A CA 1
ATOM 589 C C . SER A 1 81 ? 24.454 -6.446 -18.257 1.00 49.12 81 SER A C 1
ATOM 591 O O . SER A 1 81 ? 23.516 -5.656 -18.161 1.00 49.12 81 SER A O 1
ATOM 593 N N . MET A 1 82 ? 25.422 -6.552 -17.345 1.00 56.09 82 MET A N 1
ATOM 594 C CA . MET A 1 82 ? 25.578 -5.747 -16.132 1.00 56.09 82 MET A CA 1
ATOM 595 C C . MET A 1 82 ? 26.008 -4.312 -16.471 1.00 56.09 82 MET A C 1
ATOM 597 O O . MET A 1 82 ? 27.097 -4.131 -17.007 1.00 56.09 82 MET A O 1
ATOM 601 N N . SER A 1 83 ? 25.188 -3.317 -16.114 1.00 49.50 83 SER A N 1
ATOM 602 C CA . SER A 1 83 ? 25.637 -1.955 -15.731 1.00 49.50 83 SER A CA 1
ATOM 603 C C . SER A 1 83 ? 24.495 -0.992 -15.364 1.00 49.50 83 SER A C 1
ATOM 605 O O . SER A 1 83 ? 24.777 0.063 -14.814 1.00 49.50 83 SER A O 1
ATOM 607 N N . SER A 1 84 ? 23.221 -1.337 -15.608 1.00 53.25 84 SER A N 1
ATOM 608 C CA . SER A 1 84 ? 22.054 -0.500 -15.248 1.00 53.25 84 SER A CA 1
ATOM 609 C C . SER A 1 84 ? 21.057 -1.179 -14.297 1.00 53.25 84 SER A C 1
ATOM 611 O O . SER A 1 84 ? 19.904 -0.755 -14.216 1.00 53.25 84 SER A O 1
ATOM 613 N N . CYS A 1 85 ? 21.459 -2.261 -13.616 1.00 59.75 85 CYS A N 1
ATOM 614 C CA . CYS A 1 85 ? 20.605 -2.942 -12.633 1.00 59.75 85 CYS A CA 1
ATOM 615 C C . CYS A 1 85 ? 20.626 -2.273 -11.254 1.00 59.75 85 CYS A C 1
ATOM 617 O O . CYS A 1 85 ? 19.600 -2.306 -10.599 1.00 59.75 85 CYS A O 1
ATOM 619 N N . SER A 1 86 ? 21.701 -1.580 -10.855 1.00 74.56 86 SER A N 1
ATOM 620 C CA . SER A 1 86 ? 21.806 -0.984 -9.509 1.00 74.56 86 SER A CA 1
ATOM 621 C C . SER A 1 86 ? 20.665 -0.031 -9.168 1.00 74.56 86 SER A C 1
ATOM 623 O O . SER A 1 86 ? 20.147 -0.066 -8.059 1.00 74.56 86 SER A O 1
ATOM 625 N N . ASP A 1 87 ? 20.262 0.809 -10.120 1.00 88.50 87 ASP A N 1
ATOM 626 C CA . ASP A 1 87 ? 19.262 1.848 -9.868 1.00 88.50 87 ASP A CA 1
ATOM 627 C C . ASP A 1 87 ? 17.857 1.250 -9.786 1.00 88.50 87 ASP A C 1
ATOM 629 O O . ASP A 1 87 ? 17.038 1.697 -8.987 1.00 88.50 87 ASP A O 1
ATOM 633 N N . LEU A 1 88 ? 17.588 0.209 -10.585 1.00 92.00 88 LEU A N 1
ATOM 634 C CA . LEU A 1 88 ? 16.333 -0.530 -10.507 1.00 92.00 88 LEU A CA 1
ATOM 635 C C . LEU A 1 88 ? 16.286 -1.371 -9.229 1.00 92.00 88 LEU A C 1
ATOM 637 O O . LEU A 1 88 ? 15.276 -1.330 -8.541 1.00 92.00 88 LEU A O 1
ATOM 641 N N . ASP A 1 89 ? 17.366 -2.072 -8.889 1.00 90.88 89 ASP A N 1
ATOM 642 C CA . ASP A 1 89 ? 17.472 -2.863 -7.661 1.00 90.88 89 ASP A CA 1
ATOM 643 C C . ASP A 1 89 ? 17.210 -1.959 -6.442 1.00 90.88 89 ASP A C 1
ATOM 645 O O . ASP A 1 89 ? 16.319 -2.233 -5.636 1.00 90.88 89 ASP A O 1
ATOM 649 N N . HIS A 1 90 ? 17.897 -0.813 -6.375 1.00 93.81 90 HIS A N 1
ATOM 650 C CA . HIS A 1 90 ? 17.719 0.174 -5.313 1.00 93.81 90 HIS A CA 1
ATOM 651 C C . HIS A 1 90 ? 16.305 0.763 -5.293 1.00 93.81 90 HIS A C 1
ATOM 653 O O . HIS A 1 90 ? 15.715 0.899 -4.225 1.00 93.81 90 HIS A O 1
ATOM 659 N N . PHE A 1 91 ? 15.727 1.081 -6.455 1.00 94.75 91 PHE A N 1
ATOM 660 C CA . PHE A 1 91 ? 14.339 1.537 -6.541 1.00 94.75 91 PHE A CA 1
ATOM 661 C C . PHE A 1 91 ? 13.365 0.495 -5.978 1.00 94.75 91 PHE A C 1
ATOM 663 O O . PHE A 1 91 ? 12.490 0.844 -5.187 1.00 94.75 91 PHE A O 1
ATOM 670 N N . MET A 1 92 ? 13.518 -0.776 -6.358 1.00 96.00 92 MET A N 1
ATOM 671 C CA . MET A 1 92 ? 12.640 -1.857 -5.906 1.00 96.00 92 MET A CA 1
ATOM 672 C C . MET A 1 92 ? 12.738 -2.048 -4.386 1.00 96.00 92 MET A C 1
ATOM 674 O O . MET A 1 92 ? 11.708 -2.195 -3.731 1.00 96.00 92 MET A O 1
ATOM 678 N N . GLU A 1 93 ? 13.947 -1.989 -3.818 1.00 95.75 93 GLU A N 1
ATOM 679 C CA . GLU A 1 93 ? 14.178 -2.058 -2.368 1.00 95.75 93 GLU A CA 1
ATOM 680 C C . GLU A 1 93 ? 13.586 -0.854 -1.630 1.00 95.75 93 GLU A C 1
ATOM 682 O O . GLU A 1 93 ? 12.794 -1.024 -0.704 1.00 95.75 93 GLU A O 1
ATOM 687 N N . MET A 1 94 ? 13.916 0.365 -2.066 1.00 97.38 94 MET A N 1
ATOM 688 C CA . MET A 1 94 ? 13.434 1.600 -1.444 1.00 97.38 94 MET A CA 1
ATOM 689 C C . MET A 1 94 ? 11.911 1.692 -1.473 1.00 97.38 94 MET A C 1
ATOM 691 O O . MET A 1 94 ? 11.307 2.137 -0.501 1.00 97.38 94 MET A O 1
ATOM 695 N N . TYR A 1 95 ? 11.277 1.242 -2.557 1.00 97.44 95 TYR A N 1
ATOM 696 C CA . TYR A 1 95 ? 9.824 1.240 -2.654 1.00 97.44 95 TYR A CA 1
ATOM 697 C C . TYR A 1 95 ? 9.189 0.233 -1.687 1.00 97.44 95 TYR A C 1
ATOM 699 O O . TYR A 1 95 ? 8.226 0.577 -1.004 1.00 97.44 95 TYR A O 1
ATOM 707 N N . CYS A 1 96 ? 9.730 -0.988 -1.576 1.00 97.50 96 CYS A N 1
ATOM 708 C CA . CYS A 1 96 ? 9.241 -1.969 -0.597 1.00 97.50 96 CYS A CA 1
ATOM 709 C C . CYS A 1 96 ? 9.372 -1.443 0.843 1.00 97.50 96 CYS A C 1
ATOM 711 O O . CYS A 1 96 ? 8.444 -1.586 1.643 1.00 97.50 96 CYS A O 1
ATOM 713 N N . THR A 1 97 ? 10.501 -0.805 1.165 1.00 97.88 97 THR A N 1
ATOM 714 C CA . THR A 1 97 ? 10.736 -0.187 2.477 1.00 97.88 97 THR A CA 1
ATOM 715 C C . THR A 1 97 ? 9.737 0.934 2.743 1.00 97.88 97 THR A C 1
ATOM 717 O O . THR A 1 97 ? 9.040 0.895 3.753 1.00 97.88 97 THR A O 1
ATOM 720 N N . ALA A 1 98 ? 9.580 1.870 1.804 1.00 98.19 98 ALA A N 1
ATOM 721 C CA . ALA A 1 98 ? 8.651 2.989 1.945 1.00 98.19 98 ALA A CA 1
ATOM 722 C C . ALA A 1 98 ? 7.194 2.526 2.131 1.00 98.19 98 ALA A C 1
ATOM 724 O O . ALA A 1 98 ? 6.458 3.107 2.925 1.00 98.19 98 ALA A O 1
ATOM 725 N N . LEU A 1 99 ? 6.768 1.462 1.440 1.00 97.88 99 LEU A N 1
ATOM 726 C CA . LEU A 1 99 ? 5.442 0.869 1.646 1.00 97.88 99 LEU A CA 1
ATOM 727 C C . LEU A 1 99 ? 5.278 0.238 3.030 1.00 97.88 99 LEU A C 1
ATOM 729 O O . LEU A 1 99 ? 4.193 0.307 3.605 1.00 97.88 99 LEU A O 1
ATOM 733 N N . SER A 1 100 ? 6.330 -0.396 3.546 1.00 96.56 100 SER A N 1
ATOM 734 C CA . SER A 1 100 ? 6.306 -1.042 4.861 1.00 96.56 100 SER A CA 1
ATOM 735 C C . SER A 1 100 ? 6.209 -0.003 5.979 1.00 96.56 100 SER A C 1
ATOM 737 O O . SER A 1 100 ? 5.381 -0.149 6.874 1.00 96.56 100 SER A O 1
ATOM 739 N N . GLU A 1 101 ? 6.978 1.083 5.871 1.00 97.94 101 GLU A N 1
ATOM 740 C CA . GLU A 1 101 ? 6.900 2.233 6.780 1.00 97.94 101 GLU A CA 1
ATOM 741 C C . GLU A 1 101 ? 5.529 2.915 6.703 1.00 97.94 101 GLU A C 1
ATOM 743 O O . GLU A 1 101 ? 4.916 3.206 7.728 1.00 97.94 101 GLU A O 1
ATOM 748 N N . LEU A 1 102 ? 4.997 3.114 5.490 1.00 97.62 102 LEU A N 1
ATOM 749 C CA . LEU A 1 102 ? 3.659 3.674 5.304 1.00 97.62 102 LEU A CA 1
ATOM 750 C C . LEU A 1 102 ? 2.576 2.782 5.923 1.00 97.62 102 LEU A C 1
ATOM 752 O O . LEU A 1 102 ? 1.645 3.295 6.535 1.00 97.62 102 LEU A O 1
ATOM 756 N N . LYS A 1 103 ? 2.683 1.455 5.782 1.00 96.94 103 LYS A N 1
ATOM 757 C CA . LYS A 1 103 ? 1.753 0.512 6.415 1.00 96.94 103 LYS A CA 1
ATOM 758 C C . LYS A 1 103 ? 1.756 0.679 7.935 1.00 96.94 103 LYS A C 1
ATOM 760 O O . LYS A 1 103 ? 0.680 0.776 8.515 1.00 96.94 103 LYS A O 1
ATOM 765 N N . GLU A 1 104 ? 2.927 0.712 8.567 1.00 96.69 104 GLU A N 1
ATOM 766 C CA . GLU A 1 104 ? 3.049 0.887 10.021 1.00 96.69 104 GLU A CA 1
ATOM 767 C C . GLU A 1 104 ? 2.462 2.229 10.478 1.00 96.69 104 GLU A C 1
ATOM 769 O O . GLU A 1 104 ? 1.642 2.262 11.394 1.00 96.69 104 GLU A O 1
ATOM 774 N N . ALA A 1 105 ? 2.784 3.312 9.764 1.00 97.12 105 ALA A N 1
ATOM 775 C CA . ALA A 1 105 ? 2.267 4.652 10.042 1.00 97.12 105 ALA A CA 1
ATOM 776 C C . ALA A 1 105 ? 0.738 4.776 9.893 1.00 97.12 105 ALA A C 1
ATOM 778 O O . ALA A 1 105 ? 0.139 5.701 10.434 1.00 97.12 105 ALA A O 1
ATOM 779 N N . ILE A 1 106 ? 0.100 3.875 9.140 1.00 96.38 106 ILE A N 1
ATOM 780 C CA . ILE A 1 106 ? -1.362 3.795 9.012 1.00 96.38 106 ILE A CA 1
ATOM 781 C C . ILE A 1 106 ? -1.958 2.890 10.094 1.00 96.38 106 ILE A C 1
ATOM 783 O O . ILE A 1 106 ? -3.013 3.196 10.644 1.00 96.38 106 ILE A O 1
ATOM 787 N N . GLU A 1 107 ? -1.304 1.774 10.400 1.00 95.31 107 GLU A N 1
ATOM 788 C CA . GLU A 1 107 ? -1.795 0.784 11.359 1.00 95.31 107 GLU A CA 1
ATOM 789 C C . GLU A 1 107 ? -1.778 1.316 12.800 1.00 95.31 107 GLU A C 1
ATOM 791 O O . GLU A 1 107 ? -2.738 1.080 13.533 1.00 95.31 107 GLU A O 1
ATOM 796 N N . GLU A 1 108 ? -0.761 2.097 13.184 1.00 96.12 108 GLU A N 1
ATOM 797 C CA . GLU A 1 108 ? -0.673 2.730 14.509 1.00 96.12 108 GLU A CA 1
ATOM 798 C C . GLU A 1 108 ? -1.917 3.583 14.852 1.00 96.12 108 GLU A C 1
ATOM 800 O O . GLU A 1 108 ? -2.609 3.244 15.817 1.00 96.12 108 GLU A O 1
ATOM 805 N N . PRO A 1 109 ? -2.281 4.636 14.088 1.00 95.69 109 PRO A N 1
ATOM 806 C CA . PRO A 1 109 ? -3.429 5.477 14.432 1.00 95.69 109 PRO A CA 1
ATOM 807 C C . PRO A 1 109 ? -4.768 4.735 14.331 1.00 95.69 109 PRO A C 1
ATOM 809 O O . PRO A 1 109 ? -5.712 5.052 15.062 1.00 95.69 109 PRO A O 1
ATOM 812 N N . VAL A 1 110 ? -4.879 3.735 13.447 1.00 93.88 110 VAL A N 1
ATOM 813 C CA . VAL A 1 110 ? -6.076 2.882 13.350 1.00 93.88 110 VAL A CA 1
ATOM 814 C C . VAL A 1 110 ? -6.243 2.044 14.617 1.00 93.88 110 VAL A C 1
ATOM 816 O O . VAL A 1 110 ? -7.350 1.962 15.161 1.00 93.88 110 VAL A O 1
ATOM 819 N N . GLN A 1 111 ? -5.155 1.451 15.109 1.00 94.50 111 GLN A N 1
ATOM 820 C CA . GLN A 1 111 ? -5.165 0.664 16.334 1.00 94.50 111 GLN A CA 1
ATOM 821 C C . GLN A 1 111 ? -5.439 1.548 17.556 1.00 94.50 111 GLN A C 1
ATOM 823 O O . GLN A 1 111 ? -6.327 1.224 18.342 1.00 94.50 111 GLN A O 1
ATOM 828 N N . GLU A 1 112 ? -4.776 2.705 17.668 1.00 97.12 112 GLU A N 1
ATOM 829 C CA . GLU A 1 112 ? -5.001 3.666 18.758 1.00 97.12 112 GLU A CA 1
ATOM 830 C C . GLU A 1 112 ? -6.466 4.122 18.816 1.00 97.12 112 GLU A 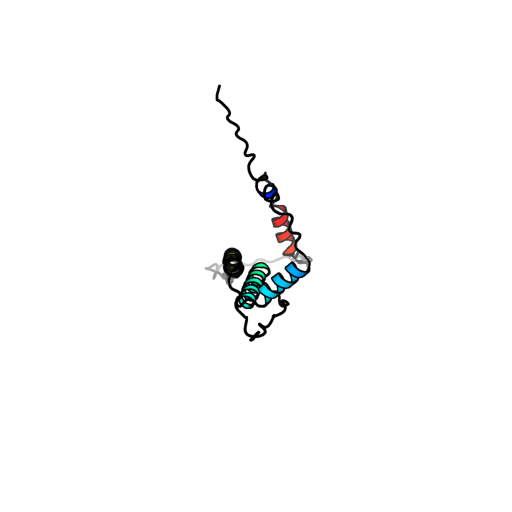C 1
ATOM 832 O O . GLU A 1 112 ? -7.094 4.118 19.877 1.00 97.12 112 GLU A O 1
ATOM 837 N N . THR A 1 113 ? -7.054 4.440 17.659 1.00 96.06 113 THR A N 1
ATOM 838 C CA . THR A 1 113 ? -8.469 4.822 17.567 1.00 96.06 113 THR A CA 1
ATOM 839 C C . THR A 1 113 ? -9.385 3.675 17.993 1.00 96.06 113 THR A C 1
ATOM 841 O O . THR A 1 113 ? -10.356 3.888 18.721 1.00 96.06 113 THR A O 1
ATOM 844 N N . THR A 1 114 ? -9.078 2.448 17.569 1.00 95.12 114 THR A N 1
ATOM 845 C CA . THR A 1 114 ? -9.853 1.253 17.927 1.00 95.12 114 THR A CA 1
ATOM 846 C C . THR A 1 114 ? -9.818 1.001 19.434 1.00 95.12 114 THR A C 1
ATOM 848 O O . THR A 1 114 ? -10.861 0.766 20.048 1.00 95.12 114 THR A O 1
ATOM 851 N N . ASP A 1 115 ? -8.643 1.110 20.051 1.00 97.44 115 ASP A N 1
ATOM 852 C CA . ASP A 1 115 ? -8.464 0.924 21.490 1.00 97.44 115 ASP A CA 1
ATOM 853 C C . ASP A 1 115 ? -9.160 2.021 22.299 1.00 97.44 115 ASP A C 1
ATOM 855 O O . ASP A 1 115 ? -9.845 1.721 23.282 1.00 97.44 115 ASP A O 1
ATOM 859 N N . PHE A 1 116 ? -9.072 3.277 21.852 1.00 98.44 116 PHE A N 1
ATOM 860 C CA . PHE A 1 116 ? -9.796 4.393 22.460 1.00 98.44 116 PHE A CA 1
ATOM 861 C C . PHE A 1 116 ? -11.315 4.165 22.444 1.00 98.44 116 PHE A C 1
ATOM 863 O O . PHE A 1 116 ? -11.978 4.271 23.481 1.00 98.44 116 PHE A O 1
ATOM 870 N N . ILE A 1 117 ? -11.865 3.792 21.284 1.00 97.75 117 ILE A N 1
ATOM 871 C CA . ILE A 1 117 ? -13.293 3.505 21.113 1.00 97.75 117 ILE A CA 1
ATOM 872 C C . ILE A 1 117 ? -13.729 2.354 22.031 1.00 97.75 117 ILE A C 1
ATOM 874 O O . ILE A 1 117 ? -14.718 2.481 22.755 1.00 97.75 117 ILE A O 1
ATOM 878 N N . ASN A 1 118 ? -12.981 1.248 22.053 1.00 97.06 118 ASN A N 1
ATOM 879 C CA . ASN A 1 118 ? -13.276 0.099 22.913 1.00 97.06 118 ASN A CA 1
ATOM 880 C C . ASN A 1 118 ? -13.222 0.464 24.403 1.00 97.06 118 ASN A C 1
ATOM 882 O O . ASN A 1 118 ? -14.089 0.049 25.177 1.00 97.06 118 ASN A O 1
ATOM 886 N N . GLY A 1 119 ? -12.247 1.284 24.804 1.00 97.81 119 GLY A N 1
ATOM 887 C CA . GLY A 1 119 ? -12.135 1.801 26.165 1.00 97.81 119 GLY A CA 1
ATOM 888 C C . GLY A 1 119 ? -13.350 2.635 26.577 1.00 97.81 119 GLY A C 1
ATOM 889 O O . GLY A 1 119 ? -13.867 2.469 27.683 1.00 97.81 119 GLY A O 1
ATOM 890 N N . MET A 1 120 ? -13.858 3.486 25.683 1.00 97.81 120 MET A N 1
ATOM 891 C CA . MET A 1 120 ? -15.090 4.241 25.924 1.00 97.81 120 MET A CA 1
ATOM 892 C C . MET A 1 120 ? -16.325 3.341 26.005 1.00 97.81 120 MET A C 1
ATOM 894 O O . MET A 1 120 ? -17.138 3.505 26.916 1.00 97.81 120 MET A O 1
ATOM 898 N N . TYR A 1 121 ? -16.466 2.377 25.091 1.00 96.94 121 TYR A N 1
ATOM 899 C CA . TYR A 1 121 ? -17.572 1.417 25.130 1.00 96.94 121 TYR A CA 1
ATOM 900 C C . TYR A 1 121 ? -17.612 0.654 26.458 1.00 96.94 121 TYR A C 1
ATOM 902 O O . TYR A 1 121 ? -18.689 0.485 27.030 1.00 96.94 121 TYR A O 1
ATOM 910 N N . PHE A 1 122 ? -16.454 0.246 26.984 1.00 96.44 122 PHE A N 1
ATOM 911 C CA . PHE A 1 122 ? -16.370 -0.427 28.279 1.00 96.44 122 PHE A CA 1
ATOM 912 C C . PHE A 1 122 ? -16.869 0.462 29.429 1.00 96.44 122 PHE A C 1
ATOM 914 O O . PHE A 1 122 ? -17.700 0.022 30.224 1.00 96.44 122 PHE A O 1
ATOM 921 N N . GLN A 1 123 ? -16.431 1.725 29.478 1.00 96.19 123 GLN A N 1
ATOM 922 C CA . GLN A 1 123 ? -16.876 2.683 30.500 1.00 96.19 123 GLN A CA 1
ATOM 923 C C . GLN A 1 123 ? -18.395 2.916 30.449 1.00 96.19 123 GLN A C 1
ATOM 925 O O . GLN A 1 123 ? -19.064 2.925 31.480 1.00 96.19 123 GLN A O 1
ATOM 930 N N . LEU A 1 124 ? -18.967 3.058 29.250 1.00 95.81 124 LEU A N 1
ATOM 931 C CA . LEU A 1 124 ? -20.414 3.230 29.076 1.00 95.81 124 LEU A CA 1
ATOM 932 C C . LEU A 1 124 ? -21.206 1.982 29.499 1.00 95.81 124 LEU A C 1
ATOM 934 O O . LEU A 1 124 ? -22.282 2.091 30.098 1.00 95.81 124 LEU A O 1
ATOM 938 N N . MET A 1 125 ? -20.675 0.792 29.215 1.00 94.56 125 MET A N 1
ATOM 939 C CA . MET A 1 125 ? -21.294 -0.473 29.604 1.00 94.56 125 MET A CA 1
ATOM 940 C C . MET A 1 125 ? -21.302 -0.653 31.126 1.00 94.56 125 MET A C 1
ATOM 942 O O . MET A 1 125 ? -22.319 -1.067 31.680 1.00 94.56 125 MET A O 1
ATOM 946 N N . GLU A 1 126 ? -20.210 -0.295 31.808 1.00 93.81 126 GLU A N 1
ATOM 947 C CA . GLU A 1 126 ? -20.116 -0.342 33.270 1.00 93.81 126 GLU A CA 1
ATOM 948 C C . GLU A 1 126 ? -21.189 0.536 33.934 1.00 93.81 126 GLU A C 1
ATOM 950 O O . GLU A 1 126 ? -21.932 0.059 34.795 1.00 93.81 126 GLU A O 1
ATOM 955 N N . LEU A 1 127 ? -21.359 1.777 33.463 1.00 93.25 127 LEU A N 1
ATOM 956 C CA . LEU A 1 127 ? -22.392 2.695 33.960 1.00 93.25 127 LEU A CA 1
ATOM 957 C C . LEU A 1 127 ? -23.813 2.144 33.777 1.00 93.25 127 LEU A C 1
ATOM 959 O O . LEU A 1 127 ? -24.654 2.264 34.669 1.00 93.25 127 LEU A O 1
ATOM 963 N N . THR A 1 128 ? 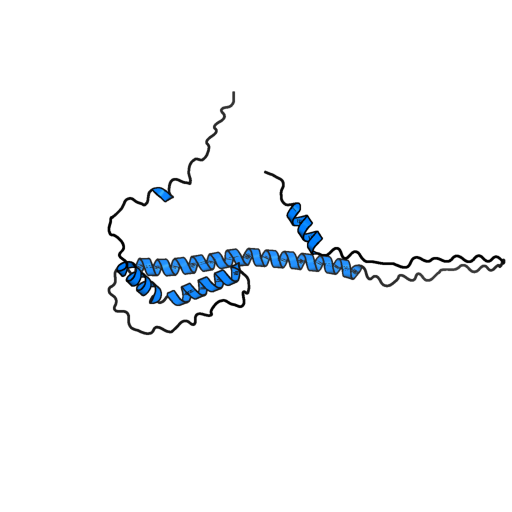-24.079 1.514 32.634 1.00 87.44 128 THR A N 1
ATOM 964 C CA . THR A 1 128 ? -25.405 0.963 32.316 1.00 87.44 128 THR A CA 1
ATOM 965 C C . THR A 1 128 ? -25.705 -0.300 33.132 1.00 87.44 128 THR A C 1
ATOM 967 O O . THR A 1 128 ? -26.846 -0.519 33.535 1.00 87.44 128 THR A O 1
ATOM 970 N N . SER A 1 129 ? -24.684 -1.106 33.446 1.00 78.81 129 SER A N 1
ATOM 971 C CA . SER A 1 129 ? -24.821 -2.309 34.280 1.00 78.81 129 SER A CA 1
ATOM 972 C C . SER A 1 129 ? -25.107 -1.972 35.751 1.00 78.81 129 SER A C 1
ATOM 974 O O . SER A 1 129 ? -25.926 -2.630 36.397 1.00 78.81 129 SER A O 1
ATOM 976 N N . ILE A 1 130 ? -24.503 -0.899 36.275 1.00 63.72 130 ILE A N 1
ATOM 977 C CA . ILE A 1 130 ? -24.712 -0.430 37.658 1.00 63.72 130 ILE A CA 1
ATOM 978 C C . ILE A 1 130 ? -26.136 0.128 37.867 1.00 63.72 130 ILE A C 1
ATOM 980 O O . ILE A 1 130 ? -26.663 0.079 38.975 1.00 63.72 130 ILE A O 1
ATOM 984 N N . GLY A 1 131 ? -26.822 0.568 36.804 1.00 58.41 131 GLY A N 1
ATOM 985 C CA . GLY A 1 131 ? -28.208 1.058 36.861 1.00 58.41 131 GLY A CA 1
ATOM 986 C C . GLY A 1 131 ? -29.271 0.013 37.243 1.00 58.41 131 GLY A C 1
ATOM 987 O O . GLY A 1 131 ? -30.413 0.379 37.516 1.00 58.41 131 GLY A O 1
ATOM 988 N N . THR A 1 132 ? -28.916 -1.274 37.317 1.00 52.47 132 THR A N 1
ATOM 989 C CA . THR A 1 132 ? -29.805 -2.352 37.788 1.00 52.47 132 THR A CA 1
ATOM 990 C C . THR A 1 132 ? -29.523 -2.724 39.245 1.00 52.47 132 THR A C 1
ATOM 992 O O . THR A 1 132 ? -29.156 -3.847 39.577 1.00 52.47 132 THR A O 1
ATOM 995 N N . HIS A 1 133 ? -29.705 -1.774 40.161 1.00 55.06 133 HIS A N 1
ATOM 996 C CA . HIS A 1 133 ? -29.745 -2.105 41.586 1.00 55.06 133 HIS A CA 1
ATOM 997 C C . HIS A 1 133 ? -30.992 -2.965 41.892 1.00 55.06 133 HIS A C 1
ATOM 999 O O . HIS A 1 133 ? -32.095 -2.593 41.479 1.00 55.06 133 HIS A O 1
ATOM 1005 N N . PRO A 1 134 ? -30.875 -4.094 42.628 1.00 53.03 134 PRO A N 1
ATOM 1006 C CA . PRO A 1 134 ? -32.041 -4.813 43.123 1.00 53.03 134 PRO A CA 1
ATOM 1007 C C . PRO A 1 134 ? -32.830 -3.878 44.039 1.00 53.03 134 PRO A C 1
ATOM 1009 O O . PRO A 1 134 ? -32.250 -3.216 44.901 1.00 53.03 134 PRO A O 1
ATOM 1012 N N . ALA A 1 135 ? -34.143 -3.816 43.816 1.00 51.91 135 ALA A N 1
ATOM 1013 C CA . ALA A 1 135 ? -35.082 -3.026 44.596 1.00 51.91 135 ALA A CA 1
ATOM 1014 C C . ALA A 1 135 ? -34.757 -3.114 46.095 1.00 51.91 135 ALA A C 1
ATOM 1016 O O . ALA A 1 135 ? -34.869 -4.173 46.714 1.00 51.91 135 ALA A O 1
ATOM 1017 N N . TYR A 1 136 ? -34.333 -1.991 46.669 1.00 52.56 136 TYR A N 1
ATOM 1018 C CA . TYR A 1 136 ? -34.162 -1.843 48.104 1.00 52.56 136 TYR A CA 1
ATOM 1019 C C . TYR A 1 136 ? -35.545 -1.970 48.753 1.00 52.56 136 TYR A C 1
ATOM 1021 O O . TYR A 1 136 ? -36.345 -1.039 48.702 1.00 52.56 136 TYR A O 1
ATOM 1029 N N . THR A 1 137 ? -35.855 -3.132 49.329 1.00 57.53 137 THR A N 1
ATOM 1030 C CA . THR A 1 137 ? -36.977 -3.289 50.260 1.00 57.53 137 THR A CA 1
ATOM 1031 C C . THR A 1 137 ? -36.473 -2.963 51.667 1.00 57.53 137 THR A C 1
ATOM 1033 O O . THR A 1 137 ? -35.742 -3.780 52.234 1.00 57.53 137 THR A O 1
ATOM 1036 N N . PRO A 1 138 ? -36.822 -1.812 52.267 1.00 54.38 138 PRO A N 1
ATOM 1037 C CA . PRO A 1 138 ? -36.577 -1.604 53.686 1.00 54.38 138 PRO A CA 1
ATOM 1038 C C . PRO A 1 138 ? -37.587 -2.433 54.500 1.00 54.38 138 PRO A C 1
ATOM 1040 O O . PRO A 1 138 ? -38.792 -2.263 54.304 1.00 54.38 138 PRO A O 1
ATOM 1043 N N . PRO A 1 139 ? -37.162 -3.299 55.439 1.00 43.91 139 PRO A N 1
ATOM 1044 C CA . PRO A 1 139 ? -38.065 -3.833 56.443 1.00 43.91 139 PRO A CA 1
ATOM 1045 C C . PRO A 1 139 ? -38.319 -2.742 57.487 1.00 43.91 139 PRO A C 1
ATOM 1047 O O . PRO A 1 139 ? -37.454 -2.381 58.283 1.00 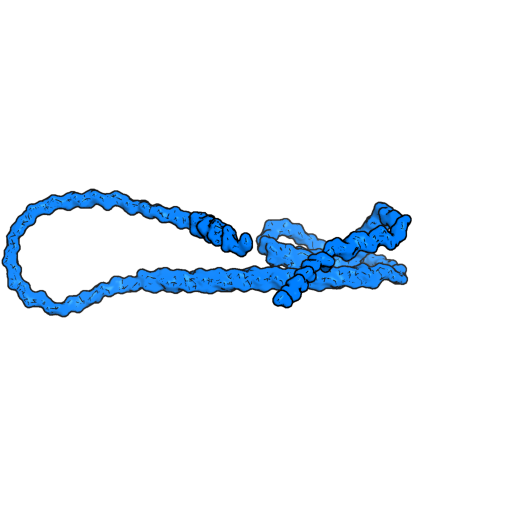43.91 139 PRO A O 1
ATOM 1050 N N . THR A 1 140 ? -39.534 -2.213 57.414 1.00 44.84 140 THR A N 1
ATOM 1051 C CA . THR A 1 140 ? -40.305 -1.503 58.437 1.00 44.84 140 THR A CA 1
ATOM 1052 C C . THR A 1 140 ? -39.925 -1.852 59.879 1.00 44.84 140 THR A C 1
ATOM 1054 O O . THR A 1 140 ? -40.081 -2.994 60.313 1.00 44.84 140 THR A O 1
ATOM 1057 N N . SER A 1 141 ? -39.523 -0.835 60.644 1.00 47.69 141 SER A N 1
ATOM 1058 C CA . SER A 1 141 ? -39.561 -0.850 62.106 1.00 47.69 141 SER A CA 1
ATOM 1059 C C . SER A 1 141 ? -40.840 -0.158 62.576 1.00 47.69 141 SER A C 1
ATOM 1061 O O . SER A 1 141 ? -40.996 1.034 62.349 1.00 47.69 141 SER A O 1
ATOM 1063 N N . LEU A 1 142 ? -41.687 -0.940 63.252 1.00 53.62 142 LEU A N 1
ATOM 1064 C CA . LEU A 1 142 ? -42.589 -0.567 64.349 1.00 53.62 142 LEU A CA 1
ATOM 1065 C C . LEU A 1 142 ? -43.463 0.684 64.180 1.00 53.62 142 LEU A C 1
ATOM 1067 O O . LEU A 1 142 ? -43.051 1.747 64.621 1.00 53.62 142 LEU A O 1
ATOM 1071 N N . GLU A 1 143 ? -44.715 0.499 63.752 1.00 47.88 143 GLU A N 1
ATOM 1072 C CA . GLU A 1 143 ? -45.863 1.222 64.324 1.00 47.88 143 GLU A CA 1
ATOM 1073 C C . GLU A 1 143 ? -47.056 0.253 64.423 1.00 47.88 143 GLU A C 1
ATOM 1075 O O . GLU A 1 143 ? -47.733 -0.055 63.443 1.00 47.88 143 GLU A O 1
ATOM 1080 N N . ASP A 1 144 ? -47.241 -0.300 65.623 1.00 45.56 144 ASP A N 1
ATOM 1081 C CA . ASP A 1 144 ? -48.551 -0.702 66.126 1.00 45.56 144 ASP A CA 1
ATOM 1082 C C . ASP A 1 144 ? -49.172 0.570 66.697 1.00 45.56 144 ASP A C 1
ATOM 1084 O O . ASP A 1 144 ? -48.577 1.180 67.579 1.00 45.56 144 ASP A O 1
ATOM 1088 N N . GLU A 1 145 ? -50.289 1.014 66.134 1.00 44.50 145 GLU A N 1
ATOM 1089 C CA . GLU A 1 145 ? -51.424 1.510 66.907 1.00 44.50 145 GLU A CA 1
ATOM 1090 C C . GLU A 1 145 ? -52.632 1.610 65.965 1.00 44.50 145 GLU A C 1
ATOM 1092 O O . GLU A 1 145 ? -52.708 2.377 65.003 1.00 44.50 145 GLU A O 1
ATOM 1097 N N . SER A 1 146 ? -53.586 0.747 66.275 1.00 43.12 146 SER A N 1
ATOM 1098 C CA . SER A 1 146 ? -54.956 0.719 65.799 1.00 43.12 146 SER A CA 1
ATOM 1099 C C . SER A 1 146 ? -55.676 2.056 66.016 1.00 43.12 146 SER A C 1
ATOM 1101 O O . SER A 1 146 ? -55.738 2.536 67.144 1.00 43.12 146 SER A O 1
ATOM 1103 N N . SER A 1 147 ? -56.408 2.553 65.011 1.00 49.00 147 SER A N 1
ATOM 1104 C CA . SER A 1 147 ? -57.873 2.727 65.102 1.00 49.00 147 SER A CA 1
ATOM 1105 C C . SER A 1 147 ? -58.494 3.340 63.844 1.00 49.00 147 SER A C 1
ATOM 1107 O O . SER A 1 147 ? -57.881 4.084 63.088 1.00 49.00 147 SER A O 1
ATOM 1109 N N . LYS A 1 148 ? -59.742 2.922 63.635 1.00 45.94 148 LYS A N 1
ATOM 1110 C CA . LYS A 1 148 ? -60.633 3.094 62.485 1.00 45.94 148 LYS A CA 1
ATOM 1111 C C . LYS A 1 148 ? -61.150 4.531 62.364 1.00 45.94 148 LYS A C 1
ATOM 1113 O O . LYS A 1 148 ? -61.343 5.158 63.393 1.00 45.94 148 LYS A O 1
ATOM 1118 N N . ASP A 1 149 ? -61.470 4.967 61.139 1.00 42.38 149 ASP A N 1
ATOM 1119 C CA . ASP A 1 149 ? -62.806 5.487 60.780 1.00 42.38 149 ASP A CA 1
ATOM 1120 C C . ASP A 1 149 ? -62.950 5.789 59.266 1.00 42.38 149 ASP A C 1
ATOM 1122 O O . ASP A 1 149 ? -62.341 6.689 58.705 1.00 42.38 149 ASP A O 1
ATOM 1126 N N . GLN A 1 150 ? -63.706 4.906 58.606 1.00 43.06 150 GLN A N 1
ATOM 1127 C CA . GLN A 1 150 ? -64.904 5.109 57.773 1.00 43.06 150 GLN A CA 1
ATOM 1128 C C . GLN A 1 150 ? -65.092 6.321 56.804 1.00 43.06 150 GLN A C 1
ATOM 1130 O O . GLN A 1 150 ? -65.102 7.471 57.221 1.00 43.06 150 GLN A O 1
ATOM 1135 N N . GLN A 1 151 ? -65.507 5.962 55.563 1.00 38.62 151 GLN A N 1
ATOM 1136 C CA . GLN A 1 151 ? -66.183 6.737 54.478 1.00 38.62 151 GLN A CA 1
ATOM 1137 C C . GLN A 1 151 ? -65.283 7.733 53.706 1.00 38.62 151 GLN A C 1
ATOM 1139 O O . GLN A 1 151 ? -64.487 8.434 54.302 1.00 38.62 151 GLN A O 1
ATOM 1144 N N . GLN A 1 152 ? -65.277 7.836 52.369 1.00 39.31 152 GLN A N 1
ATOM 1145 C CA . GLN A 1 152 ? -66.365 7.888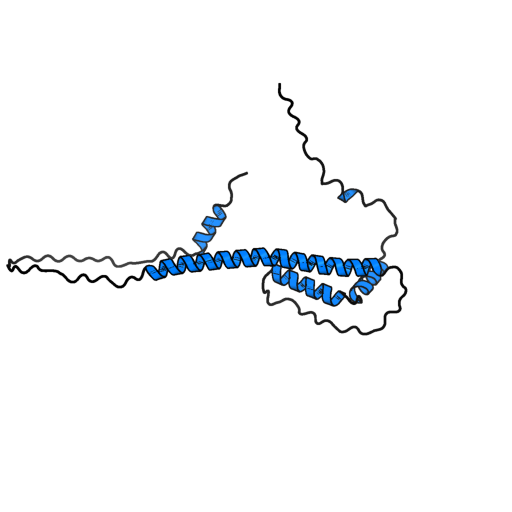 51.380 1.00 39.31 152 GLN A CA 1
ATOM 1146 C C . GLN A 1 152 ? -65.785 7.648 49.959 1.00 39.31 152 GLN A C 1
ATOM 1148 O O . GLN A 1 152 ? -64.636 7.988 49.690 1.00 39.31 152 GLN A O 1
ATOM 1153 N N . GLU A 1 153 ? -66.593 7.091 49.053 1.00 43.97 153 GLU A N 1
ATOM 1154 C CA . GLU A 1 153 ? -66.335 6.918 47.613 1.00 43.97 153 GLU A CA 1
ATOM 1155 C C . GLU A 1 153 ? -65.940 8.207 46.863 1.00 43.97 153 GLU A C 1
ATOM 1157 O O . GLU A 1 153 ? -66.550 9.251 47.084 1.00 43.97 153 GLU A O 1
ATOM 1162 N N . ALA A 1 154 ? -65.037 8.09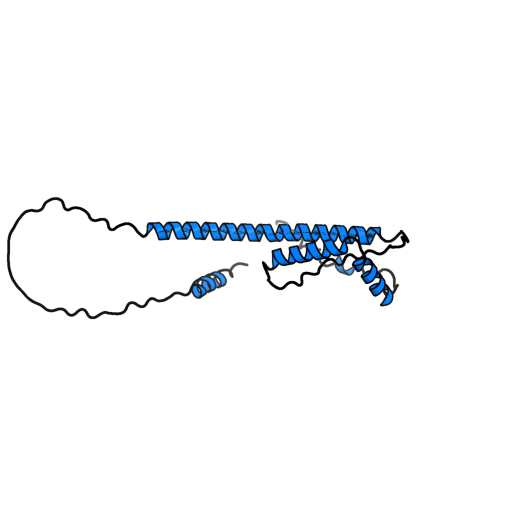0 45.877 1.00 41.38 154 ALA A N 1
ATOM 1163 C CA . ALA A 1 154 ? -65.181 8.733 44.565 1.00 41.38 154 ALA A CA 1
ATOM 1164 C C . ALA A 1 154 ? -64.200 8.136 43.534 1.00 41.38 154 ALA A C 1
ATOM 1166 O O . ALA A 1 154 ? -62.989 8.321 43.590 1.00 41.38 154 ALA A O 1
ATOM 1167 N N . HIS A 1 155 ? -64.796 7.416 42.592 1.00 56.03 155 HIS A N 1
ATOM 1168 C CA . HIS A 1 155 ? -64.390 7.174 41.211 1.00 56.03 155 HIS A CA 1
ATOM 1169 C C . HIS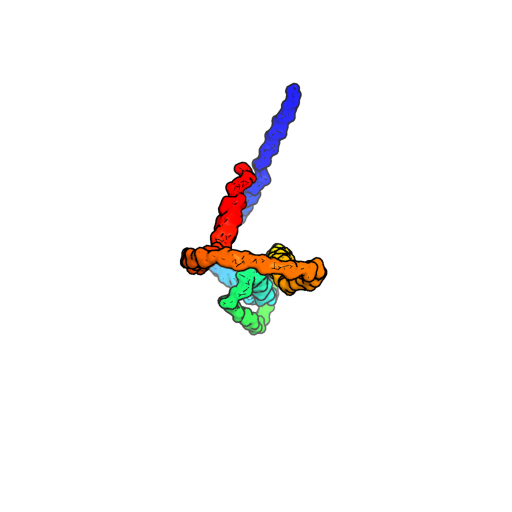 A 1 155 ? -63.452 8.244 40.603 1.00 56.03 155 HIS A C 1
ATOM 1171 O O . HIS A 1 155 ? -63.841 9.407 40.485 1.00 56.03 155 HIS A O 1
ATOM 1177 N N . PHE A 1 156 ? -62.259 7.844 40.149 1.00 39.03 156 PHE A N 1
ATOM 1178 C CA . PHE A 1 156 ? -61.406 8.666 39.284 1.00 39.03 156 PHE A CA 1
ATOM 1179 C C . PHE A 1 156 ? -60.789 7.786 38.190 1.00 39.03 156 PHE A C 1
ATOM 1181 O O . PHE A 1 156 ? -59.870 7.007 38.444 1.00 39.03 156 PHE A O 1
ATOM 1188 N N . ASP A 1 157 ? -61.338 7.886 36.980 1.00 46.81 157 ASP A N 1
ATOM 1189 C CA . ASP A 1 157 ? -60.739 7.329 35.772 1.00 46.81 157 ASP A CA 1
ATOM 1190 C C . ASP A 1 157 ? -59.445 8.092 35.469 1.00 46.81 157 ASP A C 1
ATOM 1192 O O . ASP A 1 157 ? -59.462 9.312 35.299 1.00 46.81 157 ASP A O 1
ATOM 1196 N N . HIS A 1 158 ? -58.323 7.380 35.381 1.00 48.25 158 HIS A N 1
ATOM 1197 C CA . HIS A 1 158 ? -57.094 7.905 34.793 1.00 48.25 158 HIS A CA 1
ATOM 1198 C C . HIS A 1 158 ? -56.798 7.114 33.519 1.00 48.25 158 HIS A C 1
ATOM 1200 O O . HIS A 1 158 ? -56.065 6.127 33.512 1.00 48.25 158 HIS A O 1
ATOM 1206 N N . ASP A 1 159 ? -57.425 7.558 32.433 1.00 49.41 159 ASP A N 1
ATOM 1207 C CA . ASP A 1 159 ? -56.960 7.309 31.076 1.00 49.41 159 ASP A CA 1
ATOM 1208 C C . ASP A 1 159 ? -55.747 8.206 30.826 1.00 49.41 159 ASP A C 1
ATOM 1210 O O . ASP A 1 159 ? -55.904 9.420 30.803 1.00 49.41 159 ASP A O 1
ATOM 1214 N N . LEU A 1 160 ? -54.556 7.614 30.706 1.00 50.19 160 LEU A N 1
ATOM 1215 C CA . LEU A 1 160 ? -53.461 8.092 29.855 1.00 50.19 160 LEU A CA 1
ATOM 1216 C C . LEU A 1 160 ? -52.548 6.897 29.551 1.00 50.19 160 LEU A C 1
ATOM 1218 O O . LEU A 1 160 ? -51.514 6.679 30.184 1.00 50.19 160 LEU A O 1
ATOM 1222 N N . GLY A 1 161 ? -52.964 6.095 28.573 1.00 47.12 161 GLY A N 1
ATOM 1223 C CA . GLY A 1 161 ? -52.041 5.254 27.822 1.00 47.12 161 GLY A CA 1
ATOM 1224 C C . GLY A 1 161 ? -51.183 6.103 26.878 1.00 47.12 161 GLY A C 1
ATOM 1225 O O . GLY A 1 161 ? -51.649 7.105 26.341 1.00 47.12 161 GLY A O 1
ATOM 1226 N N . GLY A 1 162 ? -49.942 5.672 26.640 1.00 39.66 162 GLY A N 1
ATOM 1227 C CA . GLY A 1 162 ? -49.167 6.131 25.483 1.00 39.66 162 GLY A CA 1
ATOM 1228 C C . GLY A 1 162 ? -47.735 6.543 25.780 1.00 39.66 162 GLY A C 1
ATOM 1229 O O . GLY A 1 162 ? -47.372 7.701 25.625 1.00 39.66 162 GLY A O 1
ATOM 1230 N N . SER A 1 163 ? -46.911 5.566 26.152 1.00 50.53 163 SER A N 1
ATOM 1231 C CA . SER A 1 163 ? -45.478 5.608 25.880 1.00 50.53 163 SER A CA 1
ATOM 1232 C C . SER A 1 163 ? -45.257 5.445 24.373 1.00 50.53 163 SER A C 1
ATOM 1234 O O . SER A 1 163 ? -45.635 4.421 23.810 1.00 50.53 163 SER A O 1
ATOM 1236 N N . THR A 1 164 ? -44.633 6.437 23.747 1.00 44.62 164 THR A N 1
ATOM 1237 C CA . THR A 1 164 ? -43.691 6.281 22.628 1.00 44.62 164 THR A CA 1
ATOM 1238 C C . THR A 1 164 ? -42.645 7.367 22.892 1.00 44.62 164 THR A C 1
ATOM 1240 O O . THR A 1 164 ? -42.977 8.541 22.859 1.00 44.62 164 THR A O 1
ATOM 1243 N N . GLY A 1 165 ? -41.450 7.072 23.394 1.00 50.94 165 GLY A N 1
ATOM 1244 C CA . GLY A 1 165 ? -40.517 6.163 22.744 1.00 50.94 165 GLY A CA 1
ATOM 1245 C C . GLY A 1 165 ? -39.919 6.865 21.527 1.00 50.94 165 GLY A C 1
ATOM 1246 O O . GLY A 1 165 ? -39.971 6.314 20.435 1.00 50.94 165 GLY A O 1
ATOM 1247 N N . ASP A 1 166 ? -39.453 8.107 21.692 1.00 52.88 166 ASP A N 1
ATOM 1248 C CA . ASP A 1 166 ? -38.684 8.791 20.659 1.00 52.88 166 ASP A CA 1
ATOM 1249 C C . ASP A 1 166 ? -37.327 8.086 20.563 1.00 52.88 166 ASP A C 1
ATOM 1251 O O . ASP A 1 166 ? -36.400 8.363 21.327 1.00 52.88 166 ASP A O 1
ATOM 1255 N N . ASP A 1 167 ? -37.236 7.123 19.647 1.00 58.62 167 ASP A N 1
ATOM 1256 C CA . ASP A 1 167 ? -35.980 6.564 19.164 1.00 58.62 167 ASP A CA 1
ATOM 1257 C C . ASP A 1 167 ? -35.161 7.707 18.547 1.00 58.62 167 ASP A C 1
ATOM 1259 O O . ASP A 1 167 ? -35.249 8.002 17.351 1.00 58.62 167 ASP A O 1
ATOM 1263 N N . VAL A 1 168 ? -34.350 8.380 19.368 1.00 59.34 168 VAL A N 1
ATOM 1264 C CA . VAL A 1 168 ? -33.272 9.243 18.883 1.00 59.34 168 VAL A CA 1
ATOM 1265 C C . VAL A 1 168 ? -32.255 8.316 18.233 1.00 59.34 168 VAL A C 1
ATOM 1267 O O . VAL A 1 168 ? -31.351 7.782 18.870 1.00 59.34 168 VAL A O 1
ATOM 1270 N N . SER A 1 169 ? -32.474 8.056 16.947 1.00 58.38 169 SER A N 1
ATOM 1271 C CA . SER A 1 169 ? -31.607 7.240 16.115 1.00 58.38 169 SER A CA 1
ATOM 1272 C C . SER A 1 169 ? -30.171 7.753 16.245 1.00 58.38 169 SER A C 1
ATOM 1274 O O . SER A 1 169 ? -29.935 8.954 16.116 1.00 58.38 169 SER A O 1
ATOM 1276 N N . ASN A 1 170 ? -29.203 6.857 16.469 1.00 56.97 170 ASN A N 1
ATOM 1277 C CA . ASN A 1 170 ? -27.779 7.199 16.610 1.00 56.97 170 ASN A CA 1
ATOM 1278 C C . ASN A 1 170 ? -27.263 8.112 15.478 1.00 56.97 170 ASN A C 1
ATOM 1280 O O . ASN A 1 170 ? -26.336 8.889 15.693 1.00 56.97 170 ASN A O 1
ATOM 1284 N N . SER A 1 171 ? -27.909 8.086 14.306 1.00 58.16 171 SER A N 1
ATOM 1285 C CA . SER A 1 171 ? -27.671 9.021 13.199 1.00 58.16 171 SER A CA 1
ATOM 1286 C C . SER A 1 171 ? -27.743 10.496 13.623 1.00 58.16 171 SER A C 1
ATOM 1288 O O . SER A 1 171 ? -26.884 11.279 13.238 1.00 58.16 171 SER A O 1
ATOM 1290 N N . THR A 1 172 ? -28.711 10.883 14.460 1.00 59.62 172 THR A N 1
ATOM 1291 C CA . THR A 1 172 ? -28.910 12.280 14.883 1.00 59.62 172 THR A CA 1
ATOM 1292 C C . THR A 1 172 ? -27.807 12.768 15.825 1.00 59.62 172 THR A C 1
ATOM 1294 O O . THR A 1 172 ? -27.437 13.941 15.793 1.00 59.62 172 THR A O 1
ATOM 1297 N N . ILE A 1 173 ? -27.243 11.876 16.643 1.00 61.72 173 ILE A N 1
ATOM 1298 C CA . ILE A 1 173 ? -26.152 12.211 17.572 1.00 61.72 173 ILE A CA 1
ATOM 1299 C C . ILE A 1 173 ? -24.840 12.411 16.803 1.00 61.72 173 ILE A C 1
ATOM 1301 O O . ILE A 1 173 ? -24.093 13.350 17.080 1.00 61.72 173 ILE A O 1
ATOM 1305 N N . ILE A 1 174 ? -24.580 11.568 15.801 1.00 65.06 174 ILE A N 1
ATOM 1306 C CA . ILE A 1 174 ? -23.366 11.650 14.980 1.00 65.06 174 ILE A CA 1
ATOM 1307 C C . ILE A 1 174 ? -23.405 12.912 14.094 1.00 65.06 174 ILE A C 1
ATOM 1309 O O . ILE A 1 174 ? -22.403 13.625 13.998 1.00 65.06 174 ILE A O 1
ATOM 1313 N N . ASP A 1 175 ? -24.574 13.268 13.547 1.00 61.03 175 ASP A N 1
ATOM 1314 C CA . ASP A 1 175 ? -24.760 14.493 12.752 1.00 61.03 175 ASP A CA 1
ATOM 1315 C C . ASP A 1 175 ? -24.539 15.786 13.567 1.00 61.03 175 ASP A C 1
ATOM 1317 O O . ASP A 1 175 ? -24.019 16.784 13.048 1.00 61.03 175 ASP A O 1
ATOM 1321 N N . ALA A 1 176 ? -24.864 15.778 14.865 1.00 61.75 176 ALA A N 1
ATOM 1322 C CA . ALA A 1 176 ? -24.614 16.908 15.762 1.00 61.75 176 ALA A CA 1
ATOM 1323 C C . ALA A 1 176 ? -23.116 17.101 16.080 1.00 61.75 176 ALA A C 1
ATOM 1325 O O . ALA A 1 176 ? -22.648 18.237 16.225 1.00 61.75 176 ALA A O 1
ATOM 1326 N N . PHE A 1 177 ? -22.347 16.009 16.144 1.00 61.00 177 PHE A N 1
ATOM 1327 C CA . PHE A 1 177 ? -20.904 16.052 16.395 1.00 61.00 177 PHE A CA 1
ATOM 1328 C C . PHE A 1 177 ? -20.134 16.583 15.180 1.00 61.00 177 PHE A C 1
ATOM 1330 O O . PHE A 1 177 ? -19.318 17.498 15.308 1.00 61.00 177 PHE A O 1
ATOM 1337 N N . VAL A 1 178 ? -20.472 16.097 13.981 1.00 68.44 178 VAL A N 1
ATOM 1338 C CA . VAL A 1 178 ? -19.876 16.563 12.716 1.00 68.44 178 VAL A CA 1
ATOM 1339 C C . VAL A 1 178 ? -20.164 18.049 12.473 1.00 68.44 178 VAL A C 1
ATOM 1341 O O . VAL A 1 178 ? -19.302 18.781 11.986 1.00 68.44 178 VAL A O 1
ATOM 1344 N N . SER A 1 179 ? -21.339 18.531 12.883 1.00 63.59 179 SER A N 1
ATOM 1345 C CA . SER A 1 179 ? -21.707 19.947 12.754 1.00 63.59 179 SER A CA 1
ATOM 1346 C C . SER A 1 179 ? -20.996 20.871 13.755 1.00 63.59 179 SER A C 1
ATOM 1348 O O . SER A 1 179 ? -20.898 22.073 13.508 1.00 63.59 179 SER A O 1
ATOM 1350 N N . SER A 1 180 ? -20.468 20.340 14.865 1.00 59.78 180 SER A N 1
ATOM 1351 C CA . SER A 1 180 ? -19.807 21.140 15.911 1.00 59.78 180 SER A CA 1
ATOM 1352 C C . SER A 1 180 ? -18.299 21.327 15.683 1.00 59.78 180 SER A C 1
ATOM 1354 O O . SER A 1 180 ? -17.704 22.227 16.270 1.00 59.78 180 SER A O 1
ATOM 1356 N N . GLY A 1 181 ? -17.680 20.547 14.789 1.00 55.56 181 GLY A N 1
ATOM 1357 C CA . GLY A 1 181 ? -16.238 20.585 14.497 1.00 55.56 181 GLY A CA 1
ATOM 1358 C C . GLY A 1 181 ? -15.765 21.694 13.547 1.00 55.56 181 GLY A C 1
ATOM 1359 O O . GLY A 1 181 ? -14.670 21.590 13.002 1.00 55.56 181 GLY A O 1
ATOM 1360 N N . LYS A 1 182 ? -16.567 22.737 13.287 1.00 57.84 182 LYS A N 1
ATOM 1361 C CA . LYS A 1 182 ? -16.227 23.772 12.294 1.00 57.84 182 LYS A CA 1
ATOM 1362 C C . LYS A 1 182 ? -16.365 25.195 12.820 1.00 57.84 182 LYS A C 1
ATOM 1364 O O . LYS A 1 182 ? -17.143 25.969 12.275 1.00 57.84 182 LYS A O 1
ATOM 1369 N N . ARG A 1 183 ? -15.595 25.548 13.851 1.00 55.78 183 ARG A N 1
ATOM 1370 C CA . ARG A 1 183 ? -15.218 26.938 14.161 1.00 55.78 183 ARG A CA 1
ATOM 1371 C C . ARG A 1 183 ? -13.874 26.955 14.885 1.00 55.78 183 ARG A C 1
ATOM 1373 O O . ARG A 1 183 ? -13.826 26.547 16.036 1.00 55.78 183 ARG A O 1
ATOM 1380 N N . GLU A 1 184 ? -12.837 27.398 14.180 1.00 51.41 184 GLU A N 1
ATOM 1381 C CA . GLU A 1 184 ? -11.891 28.462 14.566 1.00 51.41 184 GLU A CA 1
ATOM 1382 C C . GLU A 1 184 ? -10.612 28.344 13.717 1.00 51.41 184 GLU A C 1
ATOM 1384 O O . GLU A 1 184 ? -9.692 27.606 14.050 1.00 51.41 184 GLU A O 1
ATOM 1389 N N . GLU A 1 185 ? -10.593 29.081 12.603 1.00 42.44 185 GLU A N 1
ATOM 1390 C CA . GLU A 1 185 ? -9.446 29.895 12.175 1.00 42.44 185 GLU A CA 1
ATOM 1391 C C . GLU A 1 185 ? -9.995 31.224 11.635 1.00 42.44 185 GLU A C 1
ATOM 1393 O O . GLU A 1 185 ? -11.026 31.176 10.916 1.00 42.44 185 GLU A O 1
#

Secondary structure (DSSP, 8-state):
-----------SSSTTTTT--S------HHHHHHHHHHHHT-TTHHHHHHHHHHHHHHHH---TT-----------------SSHHHHHHHHHHHHHHHHHHHHHHHHHHHHHHHHHHHHHHHHHHHHHHT--------------------------------------HHHHHHHHHHHS----